Protein AF-A0A9P1J5M1-F1 (afdb_monomer_lite)

Structure (mmCIF, N/CA/C/O backbone):
data_AF-A0A9P1J5M1-F1
#
_entry.id   AF-A0A9P1J5M1-F1
#
loop_
_atom_site.group_PDB
_atom_site.id
_atom_site.type_symbol
_atom_site.label_atom_id
_atom_site.label_alt_id
_atom_site.label_comp_id
_atom_site.label_asym_id
_atom_site.label_entity_id
_atom_site.label_seq_id
_atom_site.pdbx_PDB_ins_code
_atom_site.Cartn_x
_atom_site.Cartn_y
_atom_site.Cartn_z
_atom_site.occupancy
_atom_site.B_iso_or_equiv
_atom_site.auth_seq_id
_atom_site.auth_comp_id
_atom_site.auth_asym_id
_atom_site.auth_atom_id
_atom_site.pdbx_PDB_model_num
ATOM 1 N N . MET A 1 1 ? -2.320 2.740 -5.131 1.00 59.59 1 MET A N 1
ATOM 2 C CA . MET A 1 1 ? -3.096 2.202 -3.980 1.00 59.59 1 MET A CA 1
ATOM 3 C C . MET A 1 1 ? -2.245 1.600 -2.852 1.00 59.59 1 MET A C 1
ATOM 5 O O . MET A 1 1 ? -2.805 1.248 -1.830 1.00 59.59 1 MET A O 1
ATOM 9 N N . HIS A 1 2 ? -0.917 1.483 -2.958 1.00 70.44 2 HIS A N 1
ATOM 10 C CA . HIS A 1 2 ? -0.161 0.542 -2.111 1.00 70.44 2 HIS A CA 1
ATOM 11 C C . HIS A 1 2 ? 0.075 1.012 -0.666 1.00 70.44 2 HIS A C 1
ATOM 13 O O . HIS A 1 2 ? 0.422 0.202 0.176 1.00 70.44 2 HIS A O 1
ATOM 19 N N . THR A 1 3 ? -0.188 2.284 -0.346 1.00 71.62 3 THR A N 1
ATOM 20 C CA . THR A 1 3 ? -0.200 2.809 1.037 1.00 71.62 3 THR A CA 1
ATOM 21 C C . THR A 1 3 ? -1.553 2.630 1.735 1.00 71.62 3 THR A C 1
ATOM 23 O O . THR A 1 3 ? -1.622 2.603 2.967 1.00 71.62 3 THR A O 1
ATOM 26 N N . LEU A 1 4 ? -2.642 2.523 0.961 1.00 75.44 4 LEU A N 1
ATOM 27 C CA . LEU A 1 4 ? -4.007 2.479 1.491 1.00 75.44 4 LEU A CA 1
ATOM 28 C C . LEU A 1 4 ? -4.244 1.270 2.419 1.00 75.44 4 LEU A C 1
ATOM 30 O O . LEU A 1 4 ? -4.790 1.497 3.497 1.00 75.44 4 LEU A O 1
ATOM 34 N N . PRO A 1 5 ? -3.780 0.044 2.105 1.00 77.81 5 PRO A N 1
ATOM 35 C CA . PRO A 1 5 ? -3.944 -1.124 2.975 1.00 77.81 5 PRO A CA 1
ATOM 36 C C . PRO A 1 5 ? -3.347 -0.959 4.369 1.00 77.81 5 PRO A C 1
ATOM 38 O O . PRO A 1 5 ? -3.983 -1.301 5.369 1.00 77.81 5 PRO A O 1
ATOM 41 N N . SER A 1 6 ? -2.152 -0.370 4.479 1.00 73.06 6 SER A N 1
ATOM 42 C CA . SER A 1 6 ? -1.560 -0.097 5.788 1.00 73.06 6 SER A CA 1
ATOM 43 C C . SER A 1 6 ? -2.372 0.939 6.559 1.00 73.06 6 SER A C 1
ATOM 45 O O . SER A 1 6 ? -2.672 0.709 7.732 1.00 73.06 6 SER A O 1
ATOM 47 N N . ILE A 1 7 ? -2.775 2.049 5.929 1.00 73.44 7 ILE A N 1
ATOM 48 C CA . ILE A 1 7 ? -3.599 3.083 6.579 1.00 73.44 7 ILE A CA 1
ATOM 49 C C . ILE A 1 7 ? -4.937 2.491 7.036 1.00 73.44 7 ILE A C 1
ATOM 51 O O . ILE A 1 7 ? -5.305 2.653 8.202 1.00 73.44 7 ILE A O 1
ATOM 55 N N . ALA A 1 8 ? -5.620 1.756 6.156 1.00 78.50 8 ALA A N 1
ATOM 56 C CA . ALA A 1 8 ? -6.883 1.088 6.441 1.00 78.50 8 ALA A CA 1
ATOM 57 C C . ALA A 1 8 ? -6.739 0.145 7.639 1.00 78.50 8 ALA A C 1
ATOM 59 O O . ALA A 1 8 ? -7.482 0.278 8.603 1.00 78.50 8 ALA A O 1
ATOM 60 N N . ALA A 1 9 ? -5.713 -0.706 7.665 1.00 74.19 9 ALA A N 1
ATOM 61 C CA . ALA A 1 9 ? -5.471 -1.607 8.787 1.00 74.19 9 ALA A CA 1
ATOM 62 C C . ALA A 1 9 ? -5.215 -0.883 10.127 1.00 74.19 9 ALA A C 1
ATOM 64 O O . ALA A 1 9 ? -5.540 -1.413 11.186 1.00 74.19 9 ALA A O 1
ATOM 65 N N . HIS A 1 10 ? -4.605 0.308 10.127 1.00 74.19 10 HIS A N 1
ATOM 66 C CA . HIS A 1 10 ? -4.410 1.082 11.363 1.00 74.19 10 HIS A CA 1
ATOM 67 C C . HIS A 1 10 ? -5.699 1.776 11.825 1.00 74.19 10 HIS A C 1
ATOM 69 O O . HIS A 1 10 ? -6.000 1.773 13.021 1.00 74.19 10 HIS A O 1
ATOM 75 N N . LEU A 1 11 ? -6.465 2.346 10.892 1.00 78.88 11 LEU A N 1
ATOM 76 C CA . LEU A 1 11 ? -7.770 2.948 11.176 1.00 78.88 11 LEU A CA 1
ATOM 77 C C . LEU A 1 11 ? -8.780 1.902 11.659 1.00 78.88 11 LEU A C 1
ATOM 79 O O . LEU A 1 11 ? -9.528 2.149 12.602 1.00 78.88 11 LEU A O 1
ATOM 83 N N . ASP A 1 12 ? -8.744 0.711 11.078 1.00 81.81 12 ASP A N 1
ATOM 84 C CA . ASP A 1 12 ? -9.585 -0.420 11.448 1.00 81.81 12 ASP A CA 1
ATOM 85 C C . ASP A 1 12 ? -9.339 -0.871 12.895 1.00 81.81 12 ASP A C 1
ATOM 87 O O . ASP A 1 12 ? -10.268 -0.947 13.699 1.00 81.81 12 ASP A O 1
ATOM 91 N N . LEU A 1 13 ? -8.071 -1.023 13.301 1.00 72.62 13 LEU A N 1
ATOM 92 C CA . LEU A 1 13 ? -7.720 -1.309 14.699 1.00 72.62 13 LEU A CA 1
ATOM 93 C C . LEU A 1 13 ? -8.241 -0.231 15.659 1.00 72.62 13 LEU A C 1
ATOM 95 O O . LEU A 1 13 ? -8.688 -0.548 16.767 1.00 72.62 13 LEU A O 1
ATOM 99 N N . TYR A 1 14 ? -8.208 1.033 15.231 1.00 74.38 14 TYR A N 1
ATOM 100 C CA . TYR A 1 14 ? -8.697 2.160 16.015 1.00 74.38 14 TYR A CA 1
ATOM 101 C C . TYR A 1 14 ? -10.229 2.143 16.172 1.00 74.38 14 TYR A C 1
ATOM 103 O O . TYR A 1 14 ? -10.743 2.317 17.285 1.00 74.38 14 TYR A O 1
ATOM 111 N N . PHE A 1 15 ? -10.974 1.888 15.092 1.00 79.94 15 PHE A N 1
ATOM 112 C CA . PHE A 1 15 ? -12.439 1.908 15.100 1.00 79.94 15 PHE A CA 1
ATOM 113 C C . PHE A 1 15 ? -13.066 0.605 15.623 1.00 79.94 15 PHE A C 1
ATOM 115 O O . PHE A 1 15 ? -14.012 0.658 16.418 1.00 79.94 15 PHE A O 1
ATOM 122 N N . TRP A 1 16 ? -12.546 -0.564 15.242 1.00 75.38 16 TRP A N 1
ATOM 123 C CA . TRP A 1 16 ? -13.170 -1.865 15.504 1.00 75.38 16 TRP A CA 1
ATOM 124 C C . TRP A 1 16 ? -12.826 -2.471 16.873 1.00 75.38 16 TRP A C 1
ATOM 126 O O . TRP A 1 16 ? -13.654 -3.169 17.459 1.00 75.38 16 TRP A O 1
ATOM 136 N N . ASN A 1 17 ? -11.660 -2.143 17.446 1.00 74.56 17 ASN A N 1
ATOM 137 C CA . ASN A 1 17 ? -11.161 -2.703 18.715 1.00 74.56 17 ASN A CA 1
ATOM 138 C C . ASN A 1 17 ? -11.175 -4.245 18.748 1.00 74.56 17 ASN A C 1
ATOM 140 O O . ASN A 1 17 ? -11.827 -4.874 19.597 1.00 74.56 17 ASN A O 1
ATOM 144 N N . HIS A 1 18 ? -10.452 -4.838 17.798 1.00 73.69 18 HIS A N 1
ATOM 145 C CA . HIS A 1 18 ? -10.306 -6.284 17.662 1.00 73.69 18 HIS A CA 1
ATOM 146 C C . HIS A 1 18 ? -9.782 -6.950 18.932 1.00 73.69 18 HIS A C 1
ATOM 148 O O . HIS A 1 18 ? -8.809 -6.484 19.538 1.00 73.69 18 HIS A O 1
ATOM 154 N N . GLN A 1 19 ? -10.361 -8.100 19.274 1.00 67.94 19 GLN A N 1
ATOM 155 C CA . GLN A 1 19 ? -9.883 -8.961 20.349 1.00 67.94 19 GLN A CA 1
ATOM 156 C C . GLN A 1 19 ? -8.416 -9.368 20.152 1.00 67.94 19 GLN A C 1
ATOM 158 O O . GLN A 1 19 ? -7.975 -9.664 19.046 1.00 67.94 19 GLN A O 1
ATOM 163 N N . THR A 1 20 ? -7.646 -9.403 21.239 1.00 64.56 20 THR A N 1
ATOM 164 C CA . THR A 1 20 ? -6.263 -9.890 21.234 1.00 64.56 20 THR A CA 1
ATOM 165 C C . THR A 1 20 ? -6.213 -11.419 21.227 1.00 64.56 20 THR A C 1
ATOM 167 O O . THR A 1 20 ? -6.966 -12.090 21.931 1.00 64.56 20 THR A O 1
ATOM 170 N N . PHE A 1 21 ? -5.283 -11.985 20.456 1.00 63.31 21 PHE A N 1
ATOM 171 C CA . PHE A 1 21 ? -5.024 -13.428 20.410 1.00 63.31 21 PHE A CA 1
ATOM 172 C C . PHE A 1 21 ? -3.619 -13.740 20.925 1.00 63.31 21 PHE A C 1
ATOM 174 O O . PHE A 1 21 ? -2.714 -12.911 20.826 1.00 63.31 21 PHE A O 1
ATOM 181 N N . LYS A 1 22 ? -3.422 -14.958 21.451 1.00 63.09 22 LYS A N 1
ATOM 182 C CA . LYS A 1 22 ? -2.089 -15.446 21.839 1.00 63.09 22 LYS A CA 1
ATOM 183 C C . LYS A 1 22 ? -1.168 -15.465 20.613 1.00 63.09 22 LYS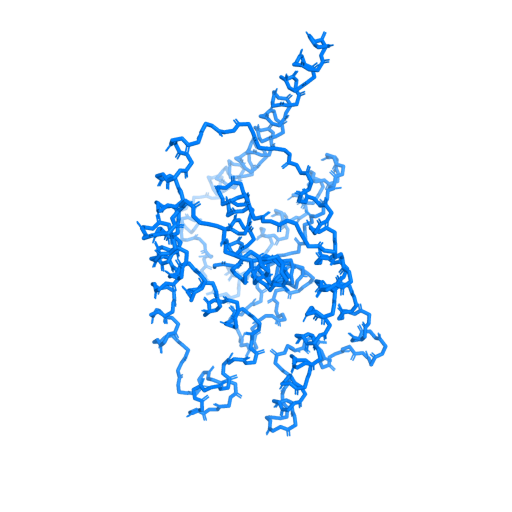 A C 1
ATOM 185 O O . LYS A 1 22 ? -1.535 -16.037 19.585 1.00 63.09 22 LYS A O 1
ATOM 190 N N . ASN A 1 23 ? 0.041 -14.920 20.762 1.00 63.09 23 ASN A N 1
ATOM 191 C CA . ASN A 1 23 ? 1.020 -14.738 19.680 1.00 63.09 23 ASN A CA 1
ATOM 192 C C . ASN A 1 23 ? 1.267 -16.016 18.864 1.00 63.09 23 ASN A C 1
ATOM 194 O O . ASN A 1 23 ? 1.315 -15.959 17.643 1.00 63.09 23 ASN A O 1
ATOM 198 N N . CYS A 1 24 ? 1.315 -17.184 19.512 1.00 62.19 24 CYS A N 1
ATOM 199 C CA . CYS A 1 24 ? 1.538 -18.465 18.837 1.00 62.19 24 CYS A CA 1
ATOM 200 C C . CYS A 1 24 ? 0.481 -18.787 17.757 1.00 62.19 24 CYS A C 1
ATOM 202 O O . CYS A 1 24 ? 0.830 -19.302 16.700 1.00 62.19 24 CYS A O 1
ATOM 204 N N . LYS A 1 25 ? -0.803 -18.452 17.966 1.00 66.06 25 LYS A N 1
ATOM 205 C CA . LYS A 1 25 ? -1.866 -18.726 16.974 1.00 66.06 25 LYS A CA 1
ATOM 206 C C . LYS A 1 25 ? -1.802 -17.790 15.765 1.00 66.06 25 LYS A C 1
ATOM 208 O O . LYS A 1 25 ? -2.125 -18.203 14.655 1.00 66.06 25 LYS A O 1
ATOM 213 N N . VAL A 1 26 ? -1.404 -16.539 15.989 1.00 63.72 26 VAL A N 1
ATOM 214 C CA . VAL A 1 26 ? -1.243 -15.529 14.932 1.00 63.72 26 VAL A CA 1
ATOM 215 C C . VAL A 1 26 ? -0.018 -15.862 14.081 1.00 63.72 26 VAL A C 1
ATOM 217 O O . VAL A 1 26 ? -0.122 -15.925 12.863 1.00 63.72 26 VAL A O 1
ATOM 220 N N . VAL A 1 27 ? 1.109 -16.191 14.722 1.00 66.44 27 VAL A N 1
ATOM 221 C CA . VAL A 1 27 ? 2.346 -16.602 14.037 1.00 66.44 27 VAL A CA 1
ATOM 222 C C . VAL A 1 27 ? 2.141 -17.873 13.209 1.00 66.44 27 VAL A C 1
ATOM 224 O O . VAL A 1 27 ? 2.613 -17.934 12.081 1.00 66.44 27 VAL A O 1
ATOM 227 N N . LYS A 1 28 ? 1.391 -18.864 13.715 1.00 71.25 28 LYS A N 1
ATOM 228 C CA . LYS A 1 28 ? 1.047 -20.069 12.937 1.00 71.25 28 LYS A CA 1
ATOM 229 C C . LYS A 1 28 ? 0.242 -19.747 11.674 1.00 71.25 28 LYS A C 1
ATOM 231 O O . LYS A 1 28 ? 0.549 -20.290 10.620 1.00 71.25 28 LYS A O 1
ATOM 236 N N . GLY A 1 29 ? -0.754 -18.861 11.774 1.00 70.00 29 GLY A N 1
ATOM 237 C CA . GLY A 1 29 ? -1.550 -18.430 10.619 1.00 70.00 29 GLY A CA 1
ATOM 238 C C . GLY A 1 29 ? -0.702 -17.715 9.565 1.00 70.00 29 GLY A C 1
ATOM 239 O O . GLY A 1 29 ? -0.774 -18.042 8.385 1.00 70.00 29 GLY A O 1
ATOM 240 N N . LEU A 1 30 ? 0.174 -16.812 10.010 1.00 66.19 30 LEU A N 1
ATOM 241 C CA . LEU A 1 30 ? 1.125 -16.114 9.144 1.00 66.19 30 LEU A CA 1
ATOM 242 C C . LEU A 1 30 ? 2.129 -17.057 8.478 1.00 66.19 30 LEU A C 1
ATOM 244 O O . LEU A 1 30 ? 2.403 -16.919 7.291 1.00 66.19 30 LEU A O 1
ATOM 248 N N . GLY A 1 31 ? 2.660 -18.027 9.226 1.00 69.75 31 GLY A N 1
ATOM 249 C CA . GLY A 1 31 ? 3.568 -19.037 8.687 1.00 69.75 31 GLY A CA 1
ATOM 250 C C . GLY A 1 31 ? 2.905 -19.886 7.603 1.00 69.75 31 GLY A C 1
ATOM 251 O O . GLY A 1 31 ? 3.496 -20.092 6.548 1.00 69.75 31 GLY A O 1
ATOM 252 N N . LEU A 1 32 ? 1.656 -20.316 7.821 1.00 77.88 32 LEU A N 1
ATOM 253 C CA . LEU A 1 32 ? 0.892 -21.061 6.818 1.00 77.88 32 LEU A CA 1
ATOM 254 C C . LEU A 1 32 ? 0.667 -20.232 5.547 1.00 77.88 32 LEU A C 1
ATOM 256 O O . LEU A 1 32 ? 0.914 -20.725 4.449 1.00 77.88 32 LEU A O 1
ATOM 260 N N . PHE A 1 33 ? 0.247 -18.973 5.697 1.00 74.38 33 PHE A N 1
ATOM 261 C CA . PHE A 1 33 ? 0.083 -18.056 4.570 1.00 74.38 33 PHE A CA 1
ATOM 262 C C . PHE A 1 33 ? 1.387 -17.899 3.775 1.00 74.38 33 PHE A C 1
ATOM 264 O O . PHE A 1 33 ? 1.380 -18.037 2.554 1.00 74.38 33 PHE A O 1
ATOM 271 N N . ALA A 1 34 ? 2.513 -17.680 4.460 1.00 70.06 34 ALA A N 1
ATOM 272 C CA . ALA A 1 34 ? 3.816 -17.515 3.821 1.00 70.06 34 ALA A CA 1
ATOM 273 C C . ALA A 1 34 ? 4.246 -18.761 3.029 1.00 70.06 34 ALA A C 1
ATOM 275 O O . ALA A 1 34 ? 4.746 -18.626 1.914 1.00 70.06 34 ALA A O 1
ATOM 276 N N . ILE A 1 35 ? 4.016 -19.966 3.565 1.00 78.62 35 ILE A N 1
ATOM 277 C CA . ILE A 1 35 ? 4.329 -21.232 2.880 1.00 78.62 35 ILE A CA 1
ATOM 278 C C . ILE A 1 35 ? 3.496 -21.378 1.603 1.00 78.62 35 ILE A C 1
ATOM 280 O O . ILE A 1 35 ? 4.053 -21.643 0.537 1.00 78.62 35 ILE A O 1
ATOM 284 N N . ILE A 1 36 ? 2.178 -21.166 1.698 1.00 78.12 36 ILE A N 1
ATOM 285 C CA . ILE A 1 36 ? 1.268 -21.237 0.544 1.00 78.12 36 ILE A CA 1
ATOM 286 C C . ILE A 1 36 ? 1.690 -20.222 -0.520 1.00 78.12 36 ILE A C 1
ATOM 288 O O . ILE A 1 36 ? 1.777 -20.551 -1.701 1.00 78.12 36 ILE A O 1
ATOM 292 N N . TYR A 1 37 ? 2.007 -18.998 -0.103 1.00 75.12 37 TYR A N 1
ATOM 293 C CA . TYR A 1 37 ? 2.421 -17.947 -1.019 1.00 75.12 37 TYR A CA 1
ATOM 294 C C . TYR A 1 37 ? 3.748 -18.266 -1.719 1.00 75.12 37 TYR A C 1
ATOM 296 O O . TYR A 1 37 ? 3.861 -18.116 -2.934 1.00 75.12 37 TYR A O 1
ATOM 304 N N . CYS A 1 38 ? 4.736 -18.783 -0.981 1.00 75.81 38 CYS A N 1
ATOM 305 C CA . CYS A 1 38 ? 6.000 -19.224 -1.567 1.00 75.81 38 CYS A CA 1
ATOM 306 C C . CYS A 1 38 ? 5.776 -20.309 -2.623 1.00 75.81 38 CYS A C 1
ATOM 308 O O . CYS A 1 38 ? 6.385 -20.243 -3.690 1.00 75.81 38 CYS A O 1
ATOM 310 N N . PHE A 1 39 ? 4.889 -21.271 -2.356 1.00 82.12 39 PHE A N 1
ATOM 311 C CA . PHE A 1 39 ? 4.533 -22.304 -3.326 1.00 82.12 39 PHE A CA 1
ATOM 312 C C . PHE A 1 39 ? 3.953 -21.701 -4.614 1.00 82.12 39 PHE A C 1
ATOM 314 O O . PHE A 1 39 ? 4.418 -22.037 -5.700 1.00 82.12 39 PHE A O 1
ATOM 321 N N . ILE A 1 40 ? 3.009 -20.759 -4.502 1.00 75.44 40 ILE A N 1
ATOM 322 C CA . ILE A 1 40 ? 2.393 -20.083 -5.657 1.00 75.44 40 ILE A CA 1
ATOM 323 C C . ILE A 1 40 ? 3.448 -19.354 -6.502 1.00 75.44 40 ILE A C 1
ATOM 325 O O . ILE A 1 40 ? 3.474 -19.515 -7.721 1.00 75.44 40 ILE A O 1
ATOM 329 N N . VAL A 1 41 ? 4.350 -18.595 -5.871 1.00 73.62 41 VAL A N 1
ATOM 330 C CA . VAL A 1 41 ? 5.408 -17.853 -6.582 1.00 73.62 41 VAL A CA 1
ATOM 331 C C . VAL A 1 41 ? 6.338 -18.799 -7.352 1.00 73.62 41 VAL A C 1
ATOM 333 O O . VAL A 1 41 ? 6.681 -18.521 -8.501 1.00 73.62 41 VAL A O 1
ATOM 336 N N . HIS A 1 42 ? 6.722 -19.931 -6.754 1.00 79.94 42 HIS A N 1
ATOM 337 C CA . HIS A 1 42 ? 7.580 -20.918 -7.418 1.00 79.94 42 HIS A CA 1
ATOM 338 C C . HIS A 1 42 ? 6.846 -21.674 -8.528 1.00 79.94 42 HIS A C 1
ATOM 340 O O . HIS A 1 42 ? 7.446 -21.952 -9.564 1.00 79.94 42 HIS A O 1
ATOM 346 N N . TYR A 1 43 ? 5.558 -21.973 -8.348 1.00 80.94 43 TYR A N 1
ATOM 347 C CA . TYR A 1 43 ? 4.732 -22.580 -9.389 1.00 80.94 43 TYR A CA 1
ATOM 348 C C . TYR A 1 43 ? 4.636 -21.679 -10.626 1.00 80.94 43 TYR A C 1
ATOM 350 O O . TYR A 1 43 ? 4.842 -22.145 -11.744 1.00 80.94 43 TYR A O 1
ATOM 358 N N . VAL A 1 44 ? 4.402 -20.375 -10.442 1.00 71.81 44 VAL A N 1
ATOM 359 C CA . VAL A 1 44 ? 4.364 -19.431 -11.570 1.00 71.81 44 VAL A CA 1
ATOM 360 C C . VAL A 1 44 ? 5.718 -19.342 -12.267 1.00 71.81 44 VAL A C 1
ATOM 362 O O . VAL A 1 44 ? 5.750 -19.345 -13.495 1.00 71.81 44 VAL A O 1
ATOM 365 N N . TYR A 1 45 ? 6.829 -19.342 -11.524 1.00 78.44 45 TYR A N 1
ATOM 366 C CA . TYR A 1 45 ? 8.163 -19.407 -12.128 1.00 78.44 45 TYR A CA 1
ATOM 367 C C . TYR A 1 45 ? 8.367 -20.687 -12.950 1.00 78.44 45 TYR A C 1
ATOM 369 O O . TYR A 1 45 ? 8.838 -20.616 -14.081 1.00 78.44 45 TYR A O 1
ATOM 377 N N . TYR A 1 46 ? 7.963 -21.842 -12.415 1.00 81.31 46 TYR A N 1
ATOM 378 C CA . TYR A 1 46 ? 8.068 -23.127 -13.106 1.00 81.31 46 TYR A CA 1
ATOM 379 C C . TYR A 1 46 ? 7.291 -23.150 -14.432 1.00 81.31 46 TYR A C 1
ATOM 381 O O . TYR A 1 46 ? 7.791 -23.678 -15.420 1.00 81.31 46 TYR A O 1
ATOM 389 N N . VAL A 1 47 ? 6.095 -22.553 -14.467 1.00 71.38 47 VAL A N 1
ATOM 390 C CA . VAL A 1 47 ? 5.229 -22.551 -15.660 1.00 71.38 47 VAL A CA 1
ATOM 391 C C . VAL A 1 47 ? 5.609 -21.462 -16.668 1.00 71.38 47 VAL A C 1
ATOM 393 O O . VAL A 1 47 ? 5.585 -21.708 -17.869 1.00 71.38 47 VAL A O 1
ATOM 396 N N . SER A 1 48 ? 5.937 -20.254 -16.205 1.00 71.38 48 SER A N 1
ATOM 397 C CA . SER A 1 48 ? 6.165 -19.088 -17.079 1.00 71.38 48 SER A CA 1
ATOM 398 C C . SER A 1 48 ? 7.634 -18.850 -17.439 1.00 71.38 48 SER A C 1
ATOM 400 O O . SER A 1 48 ? 7.932 -18.013 -18.289 1.00 71.38 48 SER A O 1
ATOM 402 N N . GLY A 1 49 ? 8.572 -19.505 -16.746 1.00 75.62 49 GLY A N 1
ATOM 403 C CA . GLY A 1 49 ? 10.006 -19.206 -16.828 1.00 75.62 49 GLY A CA 1
ATOM 404 C C . GLY A 1 49 ? 10.395 -17.836 -16.253 1.00 75.62 49 GLY A C 1
ATOM 405 O O . GLY A 1 49 ? 11.573 -17.478 -16.261 1.00 75.62 49 GLY A O 1
ATOM 406 N N . SER A 1 50 ? 9.430 -17.071 -15.733 1.00 70.38 50 SER A N 1
ATOM 407 C CA . SER A 1 50 ? 9.608 -15.708 -15.235 1.00 70.38 50 SER A CA 1
ATOM 408 C C . SER A 1 50 ? 9.217 -15.608 -13.766 1.00 70.38 50 SER A C 1
ATOM 410 O O . SER A 1 50 ? 8.217 -16.165 -13.316 1.00 70.38 50 SER A O 1
ATOM 412 N N . TRP A 1 51 ? 10.021 -14.893 -12.979 1.00 73.50 51 TRP A N 1
ATOM 413 C CA . TRP A 1 51 ? 9.668 -14.623 -11.590 1.00 73.50 51 TRP A CA 1
ATOM 414 C C . TRP A 1 51 ? 8.553 -13.585 -11.529 1.00 73.50 51 TRP A C 1
ATOM 416 O O . TRP A 1 51 ? 8.631 -12.549 -12.183 1.00 73.50 51 TRP A O 1
ATOM 426 N N . ALA A 1 52 ? 7.575 -13.825 -10.656 1.00 65.31 52 ALA A N 1
ATOM 427 C CA . ALA A 1 52 ? 6.544 -12.844 -10.312 1.00 65.31 52 ALA A CA 1
ATOM 428 C C . ALA A 1 52 ? 7.126 -11.505 -9.834 1.00 65.31 52 ALA A C 1
ATOM 430 O O . ALA A 1 52 ? 6.531 -10.449 -10.030 1.00 65.31 52 ALA A O 1
ATOM 431 N N . TYR A 1 53 ? 8.297 -11.585 -9.199 1.00 69.94 53 TYR A N 1
ATOM 432 C CA . TYR A 1 53 ? 9.106 -10.462 -8.755 1.00 69.94 53 TYR A CA 1
ATOM 433 C C . TYR A 1 53 ? 10.492 -10.600 -9.387 1.00 69.94 53 TYR A C 1
ATOM 435 O O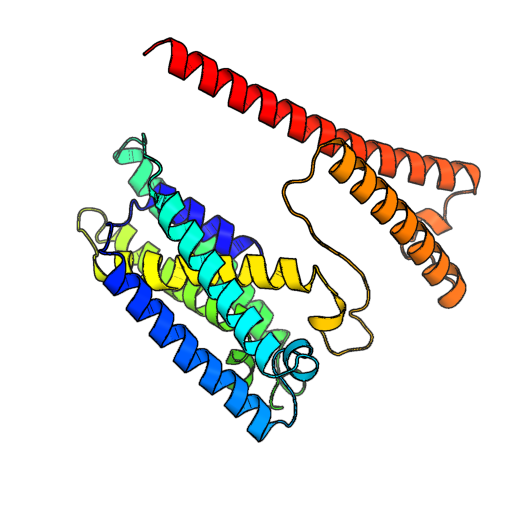 . TYR A 1 53 ? 11.233 -11.498 -8.976 1.00 69.94 53 TYR A O 1
ATOM 443 N N . PRO A 1 54 ? 10.867 -9.746 -10.353 1.00 66.75 54 PRO A N 1
ATOM 444 C CA . PRO A 1 54 ? 12.159 -9.816 -11.037 1.00 66.75 54 PRO A CA 1
ATOM 445 C C . PRO A 1 54 ? 13.360 -9.913 -10.086 1.00 66.75 54 PRO A C 1
ATOM 447 O O . PRO A 1 54 ? 14.241 -10.741 -10.307 1.00 66.75 54 PRO A O 1
ATOM 450 N N . ILE A 1 55 ? 13.323 -9.187 -8.960 1.00 66.00 55 ILE A N 1
ATOM 451 C CA . ILE A 1 55 ? 14.368 -9.218 -7.923 1.00 66.00 55 ILE A CA 1
ATOM 452 C C . ILE A 1 55 ? 14.622 -10.623 -7.362 1.00 66.00 55 ILE A C 1
ATOM 454 O O . ILE A 1 55 ? 15.754 -10.968 -7.038 1.00 66.00 55 ILE A O 1
ATOM 458 N N . LEU A 1 56 ? 13.604 -11.489 -7.283 1.00 70.31 56 LEU A N 1
ATOM 459 C CA . LEU A 1 56 ? 13.815 -12.863 -6.828 1.00 70.31 56 LEU A CA 1
ATOM 460 C C . LEU A 1 56 ? 14.715 -13.627 -7.797 1.00 70.31 56 LEU A C 1
ATOM 462 O O . LEU A 1 56 ? 15.498 -14.447 -7.340 1.00 70.31 56 LEU A O 1
ATOM 466 N N . GLY A 1 57 ? 14.667 -13.337 -9.097 1.00 70.44 57 GLY A N 1
ATOM 467 C CA . GLY A 1 57 ? 15.563 -13.938 -10.083 1.00 70.44 57 GLY A CA 1
ATOM 468 C C . GLY A 1 57 ? 17.026 -13.544 -9.897 1.00 70.44 57 GLY A C 1
ATOM 469 O O . GLY A 1 57 ? 17.902 -14.371 -10.136 1.00 70.44 57 GLY A O 1
ATOM 470 N N . GLU A 1 58 ? 17.280 -12.332 -9.408 1.00 74.81 58 GLU A N 1
ATOM 471 C CA . GLU A 1 58 ? 18.625 -11.771 -9.225 1.00 74.81 58 GLU A CA 1
ATOM 472 C C . GLU A 1 58 ? 19.262 -12.162 -7.885 1.00 74.81 58 GLU A C 1
ATOM 474 O O . GLU A 1 58 ? 20.484 -12.244 -7.759 1.00 74.81 58 GLU A O 1
ATOM 479 N N . LEU A 1 59 ? 18.444 -12.450 -6.870 1.00 72.44 59 LEU A N 1
ATOM 480 C CA . LEU A 1 59 ? 18.929 -12.852 -5.554 1.00 72.44 59 LEU A CA 1
ATOM 481 C C . LEU A 1 59 ? 19.391 -14.314 -5.546 1.00 72.44 59 LEU A C 1
ATOM 483 O O . LEU A 1 59 ? 18.679 -15.210 -6.009 1.00 72.44 59 LEU A O 1
ATOM 487 N N . SER A 1 60 ? 20.539 -14.582 -4.916 1.00 79.44 60 SER A N 1
ATOM 488 C CA . SER A 1 60 ? 20.953 -15.954 -4.601 1.00 79.44 60 SER A CA 1
ATOM 489 C C . SER A 1 60 ? 20.005 -16.586 -3.561 1.00 79.44 60 SER A C 1
ATOM 491 O O . SER A 1 60 ? 19.346 -15.860 -2.805 1.00 79.44 60 SER A O 1
ATOM 493 N N . PRO A 1 61 ? 19.908 -17.928 -3.473 1.00 80.12 61 PRO A N 1
ATOM 494 C CA . PRO A 1 61 ? 18.970 -18.586 -2.558 1.00 80.12 61 PRO A CA 1
ATOM 495 C C . PRO A 1 61 ? 19.060 -18.115 -1.088 1.00 80.12 61 PRO A C 1
ATOM 497 O O . PRO A 1 61 ? 18.007 -17.866 -0.496 1.00 80.12 61 PRO A O 1
ATOM 500 N N . PRO A 1 62 ? 20.256 -17.885 -0.500 1.00 78.19 62 PRO A N 1
ATOM 501 C CA . PRO A 1 62 ? 20.371 -17.304 0.842 1.00 78.19 62 PRO A CA 1
ATOM 502 C C . PRO A 1 62 ? 19.739 -15.911 0.974 1.00 78.19 62 PRO A C 1
ATOM 504 O O . PRO A 1 62 ? 19.058 -15.634 1.962 1.00 78.19 62 PRO A O 1
ATOM 507 N N . PHE A 1 63 ? 19.902 -15.041 -0.028 1.00 71.75 63 PHE A N 1
ATOM 508 C CA . PHE A 1 63 ? 19.314 -13.700 0.004 1.00 71.75 63 PHE A CA 1
ATOM 509 C C . PHE A 1 63 ? 17.798 -13.713 -0.199 1.00 71.75 63 PHE A C 1
ATOM 511 O O . PHE A 1 63 ? 17.105 -12.903 0.412 1.00 71.75 63 PHE A O 1
ATOM 518 N N . ARG A 1 64 ? 17.250 -14.666 -0.966 1.00 73.12 64 ARG A N 1
ATOM 519 C CA . ARG A 1 64 ? 15.789 -14.861 -1.061 1.00 73.12 64 ARG A CA 1
ATOM 520 C C . ARG A 1 64 ? 15.191 -15.239 0.293 1.00 73.12 64 ARG A C 1
ATOM 522 O O . ARG A 1 64 ? 14.172 -14.682 0.696 1.00 73.12 64 ARG A O 1
ATOM 529 N N . ILE A 1 65 ? 15.849 -16.142 1.021 1.00 72.44 65 ILE A N 1
ATOM 530 C CA . ILE A 1 65 ? 15.428 -16.544 2.370 1.00 72.44 65 ILE A CA 1
ATOM 531 C C . ILE A 1 65 ? 15.504 -15.352 3.329 1.00 72.44 65 ILE A C 1
ATOM 533 O O . ILE A 1 65 ? 14.567 -15.128 4.099 1.00 72.44 65 ILE A O 1
ATOM 537 N N . ALA A 1 66 ? 16.575 -14.557 3.263 1.00 72.00 66 ALA A N 1
ATOM 538 C CA . ALA A 1 66 ? 16.725 -13.352 4.077 1.00 72.00 66 ALA A CA 1
ATOM 539 C C . ALA A 1 66 ? 15.637 -12.309 3.772 1.00 72.00 66 ALA A C 1
ATOM 541 O O . ALA A 1 66 ? 15.041 -11.758 4.696 1.00 72.00 66 ALA A O 1
ATOM 542 N N . PHE A 1 67 ? 15.321 -12.097 2.493 1.00 67.19 67 PHE A N 1
ATOM 543 C CA . PHE A 1 67 ? 14.270 -11.189 2.039 1.00 67.19 67 PHE A CA 1
ATOM 544 C C . PHE A 1 67 ? 12.891 -11.603 2.569 1.00 67.19 67 PHE A C 1
ATOM 546 O O . PHE A 1 67 ? 12.202 -10.811 3.214 1.00 67.19 67 PHE A O 1
ATOM 553 N N . ILE A 1 68 ? 12.521 -12.877 2.401 1.00 67.56 68 ILE A N 1
ATOM 554 C CA . ILE A 1 68 ? 11.264 -13.425 2.931 1.00 67.56 68 ILE A CA 1
ATOM 555 C C . ILE A 1 68 ? 11.238 -13.303 4.463 1.00 67.56 68 ILE A C 1
ATOM 557 O O . ILE A 1 68 ? 10.251 -12.843 5.036 1.00 67.56 68 ILE A O 1
ATOM 561 N N . SER A 1 69 ? 12.344 -13.608 5.141 1.00 68.44 69 SER A N 1
ATOM 562 C CA . SER A 1 69 ? 12.446 -13.494 6.602 1.00 68.44 69 SER A CA 1
ATOM 563 C C . SER A 1 69 ? 12.285 -12.049 7.093 1.00 68.44 69 SER A C 1
ATOM 565 O O . SER A 1 69 ? 11.583 -11.809 8.077 1.00 68.44 69 SER A O 1
ATOM 567 N N . ALA A 1 70 ? 12.856 -11.069 6.389 1.00 66.81 70 ALA A N 1
ATOM 568 C CA . ALA A 1 70 ? 12.714 -9.650 6.708 1.00 66.81 70 ALA A CA 1
ATOM 569 C C . ALA A 1 70 ? 11.254 -9.181 6.593 1.00 66.81 70 ALA A C 1
ATOM 571 O O . ALA A 1 70 ? 10.752 -8.496 7.489 1.00 66.81 70 ALA A O 1
ATOM 572 N N . THR A 1 71 ? 10.528 -9.620 5.558 1.00 62.31 71 THR A N 1
ATOM 573 C CA . THR A 1 71 ? 9.095 -9.301 5.426 1.00 62.31 71 THR A CA 1
ATOM 574 C C . THR A 1 71 ? 8.269 -9.870 6.587 1.00 62.31 71 THR A C 1
ATOM 576 O O . THR A 1 71 ? 7.412 -9.169 7.130 1.00 62.31 71 THR A O 1
ATOM 579 N N . MET A 1 72 ? 8.600 -11.069 7.079 1.00 62.59 72 MET A N 1
ATOM 580 C CA . MET A 1 72 ? 7.952 -11.676 8.252 1.00 62.59 72 MET A CA 1
ATOM 581 C C . MET A 1 72 ? 8.230 -10.917 9.561 1.00 62.59 72 MET A C 1
ATOM 583 O O . MET A 1 72 ? 7.367 -10.850 10.440 1.00 62.59 72 MET A O 1
ATOM 587 N N . ILE A 1 73 ? 9.399 -10.281 9.689 1.00 65.50 73 ILE A N 1
ATOM 588 C CA . ILE A 1 73 ? 9.755 -9.457 10.856 1.00 65.50 73 ILE A CA 1
ATOM 589 C C . ILE A 1 73 ? 8.920 -8.168 10.902 1.00 65.50 73 ILE A C 1
ATOM 591 O O . ILE A 1 73 ? 8.453 -7.775 11.974 1.00 65.50 73 ILE A O 1
ATOM 595 N N . THR A 1 74 ? 8.656 -7.529 9.759 1.00 56.62 74 THR A N 1
ATOM 596 C CA . THR A 1 74 ? 7.829 -6.303 9.713 1.00 56.62 74 THR A CA 1
ATOM 597 C C . THR A 1 74 ? 6.389 -6.551 10.174 1.00 56.62 74 THR A C 1
ATOM 599 O O . THR A 1 74 ? 5.820 -5.748 10.922 1.00 56.62 74 THR A O 1
ATOM 602 N N . ILE A 1 75 ? 5.837 -7.718 9.829 1.00 58.38 75 ILE A N 1
ATOM 603 C CA . ILE A 1 75 ? 4.535 -8.195 10.306 1.00 58.38 75 ILE A CA 1
ATOM 604 C C . ILE A 1 75 ? 4.531 -8.331 11.836 1.00 58.38 75 ILE A C 1
ATOM 606 O O . ILE A 1 75 ? 3.586 -7.910 12.512 1.00 58.38 75 ILE A O 1
ATOM 610 N N . TYR A 1 76 ? 5.607 -8.888 12.396 1.00 57.66 76 TYR A N 1
ATOM 611 C CA . TYR A 1 76 ? 5.748 -9.108 13.833 1.00 57.66 76 TYR A CA 1
ATOM 612 C C . TYR A 1 76 ? 5.831 -7.791 14.628 1.00 57.66 76 TYR A C 1
ATOM 614 O O . TYR A 1 76 ? 5.217 -7.665 15.690 1.00 57.66 76 TYR A O 1
ATOM 622 N N . ILE A 1 77 ? 6.515 -6.773 14.092 1.00 57.12 77 ILE A N 1
ATOM 623 C CA . ILE A 1 77 ? 6.661 -5.452 14.732 1.00 57.12 77 ILE A CA 1
ATOM 624 C C . ILE A 1 77 ? 5.307 -4.733 14.855 1.00 57.12 77 ILE A C 1
ATOM 626 O O . ILE A 1 77 ? 5.000 -4.169 15.911 1.00 57.12 77 ILE A O 1
ATOM 630 N N . LYS A 1 78 ? 4.441 -4.806 13.834 1.00 54.38 78 LYS A N 1
ATOM 631 C CA . LYS A 1 78 ? 3.100 -4.195 13.895 1.00 54.38 78 LYS A CA 1
ATOM 632 C C . LYS A 1 78 ? 2.188 -4.865 14.924 1.00 54.38 78 LYS A C 1
ATOM 634 O O . LYS A 1 78 ? 1.412 -4.179 15.596 1.00 54.38 78 LYS A O 1
ATOM 639 N N . HIS A 1 79 ? 2.304 -6.182 15.102 1.00 54.16 79 HIS A N 1
ATOM 640 C CA . HIS A 1 79 ? 1.543 -6.914 16.121 1.00 54.16 79 HIS A CA 1
ATOM 641 C C . HIS A 1 79 ? 1.844 -6.400 17.543 1.00 54.16 79 HIS A C 1
ATOM 643 O O . HIS A 1 79 ? 0.941 -6.322 18.378 1.00 54.16 79 HIS A O 1
ATOM 649 N N . ILE A 1 80 ? 3.079 -5.946 17.798 1.00 50.31 80 ILE A N 1
ATOM 650 C CA . ILE A 1 80 ? 3.487 -5.315 19.067 1.00 50.31 80 ILE A CA 1
ATOM 651 C C . ILE A 1 80 ? 2.911 -3.892 19.202 1.00 50.31 80 ILE A C 1
ATOM 653 O O . ILE A 1 80 ? 2.472 -3.505 20.289 1.00 50.31 80 ILE A O 1
ATOM 657 N N . SER A 1 81 ? 2.839 -3.120 18.110 1.00 46.75 81 SER A N 1
ATOM 658 C CA . SER A 1 81 ? 2.288 -1.750 18.108 1.00 46.75 81 SER A CA 1
ATOM 659 C C . SER A 1 81 ? 0.782 -1.678 18.421 1.00 46.75 81 SER A C 1
ATOM 661 O O . SER A 1 81 ? 0.287 -0.634 18.844 1.00 46.75 81 SER A O 1
ATOM 663 N N . CYS A 1 82 ? 0.054 -2.793 18.306 1.00 49.66 82 CYS A N 1
ATOM 664 C CA . CYS A 1 82 ? -1.385 -2.897 18.580 1.00 49.66 82 CYS A CA 1
ATOM 665 C C . CYS A 1 82 ? -1.768 -2.778 20.077 1.00 49.66 82 CYS A C 1
ATOM 667 O O . CYS A 1 82 ? -2.947 -2.837 20.426 1.00 49.66 82 CYS A O 1
ATOM 669 N N . ARG A 1 83 ? -0.805 -2.600 20.993 1.00 52.34 83 ARG A N 1
ATOM 670 C CA . ARG A 1 83 ? -1.073 -2.399 22.432 1.00 52.34 83 ARG A CA 1
ATOM 671 C C . ARG A 1 83 ? -1.505 -0.957 22.782 1.00 52.34 83 ARG A C 1
ATOM 673 O O . ARG A 1 83 ? -1.687 -0.641 23.954 1.00 52.34 83 ARG A O 1
ATOM 680 N N . LEU A 1 84 ? -1.683 -0.075 21.794 1.00 49.41 84 LEU A N 1
ATOM 681 C CA . LEU A 1 84 ? -2.071 1.320 22.019 1.00 49.41 84 LEU A CA 1
ATOM 682 C C . LEU A 1 84 ? -3.586 1.478 22.257 1.00 49.41 84 LEU A C 1
ATOM 684 O O . LEU A 1 84 ? -4.428 1.102 21.449 1.00 49.41 84 LEU A O 1
ATOM 688 N N . ASN A 1 85 ? -3.874 2.028 23.435 1.00 46.50 85 ASN A N 1
ATOM 689 C CA . ASN A 1 85 ? -5.155 2.170 24.123 1.00 46.50 85 ASN A CA 1
ATOM 690 C C . ASN A 1 85 ? -6.185 3.046 23.369 1.00 46.50 85 ASN A C 1
ATOM 692 O O . ASN A 1 85 ? -5.810 4.047 22.759 1.00 46.50 85 ASN A O 1
ATOM 696 N N . SER A 1 86 ? -7.487 2.729 23.460 1.00 55.72 86 SER A N 1
ATOM 697 C CA . SER A 1 86 ? -8.557 3.486 22.778 1.00 55.72 86 SER A CA 1
ATOM 698 C C . SER A 1 86 ? -9.459 4.251 23.760 1.00 55.72 86 SER A C 1
ATOM 700 O O . SER A 1 86 ? -10.267 3.658 24.472 1.00 55.72 86 SER A O 1
ATOM 702 N N . SER A 1 87 ? -9.356 5.584 23.745 1.00 52.09 87 SER A N 1
ATOM 703 C CA . SER A 1 87 ? -10.190 6.534 24.504 1.00 52.09 87 SER A CA 1
ATOM 704 C C . SER A 1 87 ? -11.310 7.113 23.619 1.00 52.09 87 SER A C 1
ATOM 706 O O . SER A 1 87 ? -11.361 8.306 23.339 1.00 52.09 87 SER A O 1
ATOM 708 N N . MET A 1 88 ? -12.173 6.248 23.077 1.00 58.34 88 MET A N 1
ATOM 709 C CA . MET A 1 88 ? -13.257 6.640 22.157 1.00 58.34 88 MET A CA 1
ATOM 710 C C . MET A 1 88 ? -14.620 6.203 22.695 1.00 58.34 88 MET A C 1
ATOM 712 O O . MET A 1 88 ? -14.815 5.018 22.992 1.00 58.34 88 MET A O 1
ATOM 716 N N . ASN A 1 89 ? -15.567 7.147 22.758 1.00 58.59 89 ASN A N 1
ATOM 717 C CA . ASN A 1 89 ? -16.943 6.936 23.216 1.00 58.59 89 ASN A CA 1
ATOM 718 C C . ASN A 1 89 ? -17.669 5.876 22.358 1.00 58.59 89 ASN A C 1
ATOM 720 O O . ASN A 1 89 ? -17.641 5.910 21.124 1.00 58.59 89 ASN A O 1
ATOM 724 N N . LYS A 1 90 ? -18.346 4.931 23.026 1.00 65.19 90 LYS A N 1
ATOM 725 C CA . LYS A 1 90 ? -18.974 3.738 22.434 1.00 65.19 90 LYS A CA 1
ATOM 726 C C . LYS A 1 90 ? -20.009 4.058 21.343 1.00 65.19 90 LYS A C 1
ATOM 728 O O . LYS A 1 90 ? -20.079 3.325 20.362 1.00 65.19 90 LYS A O 1
ATOM 733 N N . LYS A 1 91 ? -20.765 5.159 21.471 1.00 64.31 91 LYS A N 1
ATOM 734 C CA . LYS A 1 91 ? -21.807 5.555 20.499 1.00 64.31 91 LYS A CA 1
ATOM 735 C C . LYS A 1 91 ? -21.220 6.058 19.176 1.00 64.31 91 LYS A C 1
ATOM 737 O O . LYS A 1 91 ? -21.679 5.659 18.110 1.00 64.31 91 LYS A O 1
ATOM 742 N N . TYR A 1 92 ? -20.190 6.903 19.240 1.00 64.88 92 TYR A N 1
ATOM 743 C CA . TYR A 1 92 ? -19.510 7.433 18.051 1.00 64.88 92 TYR A CA 1
ATOM 744 C C . TYR A 1 92 ? -18.726 6.348 17.313 1.00 64.88 92 TYR A C 1
ATOM 746 O O . TYR A 1 92 ? -18.683 6.335 16.087 1.00 64.88 92 TYR A O 1
ATOM 754 N N . ARG A 1 93 ? -18.181 5.380 18.054 1.00 74.00 93 ARG A N 1
ATOM 755 C CA . ARG A 1 93 ? -17.428 4.258 17.494 1.00 74.00 93 ARG A CA 1
ATOM 756 C C . ARG A 1 93 ? -18.244 3.428 16.496 1.00 74.00 93 ARG A C 1
ATOM 758 O O . ARG A 1 93 ? -17.731 3.122 15.432 1.00 74.00 93 ARG A O 1
ATOM 765 N N . SER A 1 94 ? -19.501 3.107 16.807 1.00 78.75 94 SER A N 1
ATOM 766 C CA . SER A 1 94 ? -20.361 2.269 15.950 1.00 78.75 94 SER A CA 1
ATOM 767 C C . SER A 1 94 ? -20.616 2.898 14.572 1.00 78.75 94 SER A C 1
ATOM 769 O O . SER A 1 94 ? -20.357 2.279 13.542 1.00 78.75 94 SER A O 1
ATOM 771 N N . LYS A 1 95 ? -21.002 4.183 14.538 1.00 84.88 95 LYS A N 1
ATOM 772 C CA . LYS A 1 95 ? -21.200 4.922 13.278 1.00 84.88 95 LYS A CA 1
ATOM 773 C C . LYS A 1 95 ? -19.909 5.041 12.464 1.00 84.88 95 LYS A C 1
ATOM 775 O O . LYS A 1 95 ? -19.937 4.870 11.249 1.00 84.88 95 LYS A O 1
ATOM 780 N N . MET A 1 96 ? -18.784 5.299 13.135 1.00 85.00 96 MET A N 1
ATOM 781 C CA . MET A 1 96 ? -17.482 5.408 12.474 1.00 85.00 96 MET A CA 1
ATOM 782 C C . MET A 1 96 ? -17.021 4.085 11.859 1.00 85.00 96 MET A C 1
ATOM 784 O O . MET A 1 96 ? -16.432 4.125 10.786 1.00 85.00 96 MET A O 1
ATOM 788 N N . LYS A 1 97 ? -17.328 2.926 12.469 1.00 87.88 97 LYS A N 1
ATOM 789 C CA . LYS A 1 97 ? -17.050 1.611 11.862 1.00 87.88 97 LYS A CA 1
ATOM 790 C C 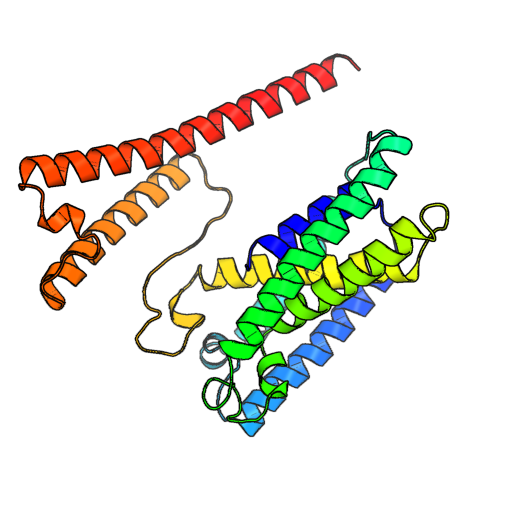. LYS A 1 97 ? -17.756 1.474 10.516 1.00 87.88 97 LYS A C 1
ATOM 792 O O . LYS A 1 97 ? -17.101 1.209 9.516 1.00 87.88 97 LYS A O 1
ATOM 797 N N . VAL A 1 98 ? -19.073 1.693 10.483 1.00 91.56 98 VAL A N 1
ATOM 798 C CA . VAL A 1 98 ? -19.863 1.552 9.249 1.00 91.56 98 VAL A CA 1
ATOM 799 C C . VAL A 1 98 ? -19.337 2.492 8.167 1.00 91.56 98 VAL A C 1
ATOM 801 O O . VAL A 1 98 ? -19.060 2.042 7.061 1.00 91.56 98 VAL A O 1
ATOM 804 N N . LEU A 1 99 ? -19.142 3.774 8.496 1.00 92.62 99 LEU A N 1
ATOM 805 C CA . LEU A 1 99 ? -18.658 4.767 7.535 1.00 92.62 99 LEU A CA 1
ATOM 806 C C . LEU A 1 99 ? -17.273 4.406 6.985 1.00 92.62 99 LEU A C 1
ATOM 808 O O . LEU A 1 99 ? -17.048 4.485 5.781 1.00 92.62 99 LEU A O 1
ATOM 812 N N . PHE A 1 100 ? -16.361 3.982 7.861 1.00 92.31 100 PHE A N 1
ATOM 813 C CA . PHE A 1 100 ? -15.015 3.578 7.476 1.00 92.31 100 PHE A CA 1
ATOM 814 C C . PHE A 1 100 ? -15.024 2.352 6.556 1.00 92.31 100 PHE A C 1
ATOM 816 O O . PHE A 1 100 ? -14.433 2.408 5.480 1.00 92.31 100 PHE A O 1
ATOM 823 N N . HIS A 1 101 ? -15.710 1.267 6.937 1.00 94.06 101 HIS A N 1
ATOM 824 C CA . HIS A 1 101 ? -15.751 0.059 6.108 1.00 94.06 101 HIS A CA 1
ATOM 825 C C . HIS A 1 101 ? -16.484 0.293 4.787 1.00 94.06 101 HIS A C 1
ATOM 827 O O . HIS A 1 101 ? -16.055 -0.251 3.776 1.00 94.06 101 HIS A O 1
ATOM 833 N N . LEU A 1 102 ? -17.525 1.131 4.763 1.00 95.44 102 LEU A N 1
ATOM 834 C CA . LEU A 1 102 ? -18.223 1.496 3.531 1.00 95.44 102 LEU A CA 1
ATOM 835 C C . LEU A 1 102 ? -17.319 2.283 2.574 1.00 95.44 102 LEU A C 1
ATOM 837 O O . LEU A 1 102 ? -17.239 1.947 1.395 1.00 95.44 102 LEU A O 1
ATOM 841 N N . ALA A 1 103 ? -16.603 3.291 3.082 1.00 92.75 103 ALA A N 1
ATOM 842 C CA . ALA A 1 103 ? -15.666 4.074 2.281 1.00 92.75 103 ALA A CA 1
ATOM 843 C C . ALA A 1 103 ? -14.506 3.212 1.757 1.00 92.75 103 ALA A C 1
ATOM 845 O O . ALA A 1 103 ? -14.180 3.265 0.572 1.00 92.75 103 ALA A O 1
ATOM 846 N N . ALA A 1 104 ? -13.914 2.381 2.620 1.00 90.75 104 ALA A N 1
ATOM 847 C CA . ALA A 1 104 ? -12.842 1.469 2.234 1.00 90.75 104 ALA A CA 1
ATOM 848 C C . ALA A 1 104 ? -13.320 0.440 1.198 1.00 90.75 104 ALA A C 1
ATOM 850 O O . ALA A 1 104 ? -12.657 0.254 0.181 1.00 90.75 104 ALA A O 1
ATOM 851 N N . PHE A 1 105 ? -14.491 -0.173 1.405 1.00 95.88 105 PHE A N 1
ATOM 852 C CA . PHE A 1 105 ? -15.099 -1.090 0.441 1.00 95.88 105 PHE A CA 1
ATOM 853 C C . PHE A 1 105 ? -15.312 -0.419 -0.917 1.00 95.88 105 PHE A C 1
ATOM 855 O O . PHE A 1 105 ? -14.922 -0.993 -1.925 1.00 95.88 105 PHE A O 1
ATOM 862 N N . GLY A 1 106 ? -15.856 0.803 -0.949 1.00 93.56 106 GLY A N 1
ATOM 863 C CA . GLY A 1 106 ? -16.045 1.553 -2.192 1.00 93.56 106 GLY A CA 1
ATOM 864 C C . GLY A 1 106 ? -14.735 1.788 -2.949 1.00 93.56 106 GLY A C 1
ATOM 865 O O . GLY A 1 106 ? -14.666 1.529 -4.147 1.00 93.56 106 GLY A O 1
ATOM 866 N N . LEU A 1 107 ? -13.671 2.200 -2.249 1.00 90.56 107 LEU A N 1
ATOM 867 C CA . LEU A 1 107 ? -12.346 2.408 -2.849 1.00 90.56 107 LEU A CA 1
ATOM 868 C C . LEU A 1 107 ? -11.733 1.109 -3.391 1.00 90.56 107 LEU A C 1
ATOM 870 O O . LEU A 1 107 ? -11.186 1.097 -4.496 1.00 90.56 107 LEU A O 1
ATOM 874 N N . TYR A 1 108 ? -11.825 0.010 -2.636 1.00 92.12 108 TYR A N 1
ATOM 875 C CA . TYR A 1 108 ? -11.315 -1.285 -3.087 1.00 92.12 108 TYR A CA 1
ATOM 876 C C . TYR A 1 108 ? -12.153 -1.867 -4.227 1.00 92.12 108 TYR A C 1
ATOM 878 O O . TYR A 1 108 ? -11.579 -2.391 -5.173 1.00 92.12 108 TYR A O 1
ATOM 886 N N . ALA A 1 109 ? -13.479 -1.723 -4.194 1.00 93.25 109 ALA A N 1
ATOM 887 C CA . ALA A 1 109 ? -14.367 -2.175 -5.263 1.00 93.25 109 ALA A CA 1
ATOM 888 C C . ALA A 1 109 ? -14.087 -1.419 -6.564 1.00 93.25 109 ALA A C 1
ATOM 890 O O . ALA A 1 109 ? -13.944 -2.042 -7.612 1.00 93.25 109 ALA A O 1
ATOM 891 N N . TRP A 1 110 ? -13.927 -0.094 -6.477 1.00 90.62 110 TRP A N 1
ATOM 892 C CA . TRP A 1 110 ? -13.521 0.737 -7.607 1.00 90.62 110 TRP A CA 1
ATOM 893 C C . TRP A 1 110 ? -12.168 0.302 -8.177 1.00 90.62 110 TRP A C 1
ATOM 895 O O . TRP A 1 110 ? -12.010 0.156 -9.381 1.00 90.62 110 TRP A O 1
ATOM 905 N N . THR A 1 111 ? -11.198 0.016 -7.311 1.00 86.38 111 THR A N 1
ATOM 906 C CA . THR A 1 111 ? -9.872 -0.437 -7.756 1.00 86.38 111 THR A CA 1
ATOM 907 C C . THR A 1 111 ? -9.925 -1.818 -8.407 1.00 86.38 111 THR A C 1
ATOM 909 O O . THR A 1 111 ? -9.264 -2.028 -9.414 1.00 86.38 111 THR A O 1
ATOM 912 N N . CYS A 1 112 ? -10.720 -2.753 -7.877 1.00 89.31 112 CYS A N 1
ATOM 913 C CA . CYS A 1 112 ? -10.946 -4.057 -8.505 1.00 89.31 112 CYS A CA 1
ATOM 914 C C . CYS A 1 112 ? -11.628 -3.931 -9.872 1.00 89.31 112 CYS A C 1
ATOM 916 O O . CYS A 1 112 ? -11.335 -4.717 -10.769 1.00 89.31 112 CYS A O 1
ATOM 918 N N . TYR A 1 113 ? -12.542 -2.967 -10.015 1.00 89.81 113 TYR A N 1
ATOM 919 C CA . TYR A 1 113 ? -13.183 -2.653 -11.287 1.00 89.81 113 TYR A CA 1
ATOM 920 C C . TYR A 1 113 ? -12.149 -2.152 -12.301 1.00 89.81 113 TYR A C 1
ATOM 922 O O . TYR A 1 113 ? -12.030 -2.741 -13.366 1.00 89.81 113 TYR A O 1
ATOM 930 N N . GLU A 1 114 ? -11.343 -1.148 -11.949 1.00 86.31 114 GLU A N 1
ATOM 931 C CA . GLU A 1 114 ? -10.278 -0.631 -12.823 1.00 86.31 114 GLU A CA 1
ATOM 932 C C . GLU A 1 114 ? -9.243 -1.712 -13.184 1.00 86.31 114 GLU A C 1
ATOM 934 O O . GLU A 1 114 ? -8.903 -1.884 -14.352 1.00 86.31 114 GLU A O 1
ATOM 939 N N . ASP A 1 115 ? -8.790 -2.504 -12.206 1.00 84.88 115 ASP A N 1
ATOM 940 C CA . ASP A 1 115 ? -7.843 -3.609 -12.420 1.00 84.88 115 ASP A CA 1
ATOM 941 C C . ASP A 1 115 ? -8.362 -4.645 -13.426 1.00 84.88 115 ASP A C 1
ATOM 943 O O . ASP A 1 115 ? -7.599 -5.137 -14.255 1.00 84.88 115 ASP A O 1
ATOM 947 N N . TYR A 1 116 ? -9.664 -4.950 -13.392 1.00 83.62 116 TYR A N 1
ATOM 948 C CA . TYR A 1 116 ? -10.281 -5.898 -14.319 1.00 83.62 116 TYR A CA 1
ATOM 949 C C . TYR A 1 116 ? -10.124 -5.474 -15.787 1.00 83.62 116 TYR A C 1
ATOM 951 O O . TYR A 1 116 ? -9.926 -6.333 -16.645 1.00 83.62 116 TYR A O 1
ATOM 959 N N . PHE A 1 117 ? -10.187 -4.170 -16.074 1.00 81.25 117 PHE A N 1
ATOM 960 C CA . PHE A 1 117 ? -10.034 -3.651 -17.436 1.00 81.25 117 PHE A CA 1
ATOM 961 C C . PHE A 1 117 ? -8.574 -3.379 -17.802 1.00 81.25 117 PHE A C 1
ATOM 963 O O . PHE A 1 117 ? -8.180 -3.635 -18.938 1.00 81.25 117 PHE A O 1
ATOM 970 N N . LEU A 1 118 ? -7.769 -2.891 -16.854 1.00 77.50 118 LEU A N 1
ATOM 971 C CA . LEU A 1 118 ? -6.379 -2.501 -17.101 1.00 77.50 118 LEU A CA 1
ATOM 972 C C . LEU A 1 118 ? -5.439 -3.699 -17.257 1.00 77.50 118 LEU A C 1
ATOM 974 O O . LEU A 1 118 ? -4.556 -3.667 -18.109 1.00 77.50 118 LEU A O 1
ATOM 978 N N . VAL A 1 119 ? -5.616 -4.754 -16.455 1.00 75.75 119 VAL A N 1
ATOM 979 C CA . VAL A 1 119 ? -4.731 -5.927 -16.458 1.00 75.75 119 VAL A CA 1
ATOM 980 C C . VAL A 1 119 ? -5.486 -7.140 -16.992 1.00 75.75 119 VAL A C 1
ATOM 982 O O . VAL A 1 119 ? -6.000 -7.977 -16.244 1.00 75.75 119 VAL A O 1
ATOM 985 N N . SER A 1 120 ? -5.570 -7.228 -18.319 1.00 78.94 120 SER A N 1
ATOM 986 C CA . SER A 1 120 ? -6.289 -8.288 -19.028 1.00 78.94 120 SER A CA 1
ATOM 987 C C . SER A 1 120 ? -5.521 -8.793 -20.257 1.00 78.94 120 SER A C 1
ATOM 989 O O . SER A 1 120 ? -4.554 -8.178 -20.709 1.00 78.94 120 SER A O 1
ATOM 991 N N . GLY A 1 121 ? -5.930 -9.956 -20.776 1.00 81.31 121 GLY A N 1
ATOM 992 C CA . GLY A 1 121 ? -5.367 -10.542 -21.996 1.00 81.31 121 GLY A CA 1
ATOM 993 C C . GLY A 1 121 ? -3.873 -10.855 -21.887 1.00 81.31 121 GLY A C 1
ATOM 994 O O . GLY A 1 121 ? -3.460 -11.677 -21.066 1.00 81.31 121 GLY A O 1
ATOM 995 N N . GLU A 1 122 ? -3.072 -10.204 -22.729 1.00 77.06 122 GLU A N 1
ATOM 996 C CA . GLU A 1 122 ? -1.620 -10.406 -22.830 1.00 77.06 122 GLU A CA 1
ATOM 997 C C . GLU A 1 122 ? -0.824 -9.758 -21.688 1.00 77.06 122 GLU A C 1
ATOM 999 O O . GLU A 1 122 ? 0.314 -10.146 -21.449 1.00 77.06 122 GLU A O 1
ATOM 1004 N N . LEU A 1 123 ? -1.428 -8.833 -20.933 1.00 72.44 123 LEU A N 1
ATOM 1005 C CA . LEU A 1 123 ? -0.791 -8.170 -19.783 1.00 72.44 123 LEU A CA 1
ATOM 1006 C C . LEU A 1 123 ? -0.775 -9.040 -18.512 1.00 72.44 123 LEU A C 1
ATOM 1008 O O . LEU A 1 123 ? -0.286 -8.623 -17.461 1.00 72.44 123 LEU A O 1
ATOM 1012 N N . LEU A 1 124 ? -1.342 -10.247 -18.576 1.00 72.44 124 LEU A N 1
ATOM 1013 C CA . LEU A 1 124 ? -1.375 -11.192 -17.465 1.00 72.44 124 LEU A CA 1
ATOM 1014 C C . LEU A 1 124 ? -0.044 -11.957 -17.341 1.00 72.44 124 LEU A C 1
ATOM 1016 O O . LEU A 1 124 ? 0.550 -12.306 -18.359 1.00 72.44 124 LEU A O 1
ATOM 1020 N N . PRO A 1 125 ? 0.386 -12.332 -16.115 1.00 71.50 125 PRO A N 1
ATOM 1021 C CA . PRO A 1 125 ? 1.601 -13.134 -15.911 1.00 71.50 125 PRO A CA 1
ATOM 1022 C C . PRO A 1 125 ? 1.650 -14.432 -16.723 1.00 71.50 125 PRO A C 1
ATOM 1024 O O . PRO A 1 125 ? 2.719 -14.875 -17.132 1.00 71.50 125 PRO A O 1
ATOM 1027 N N . ILE A 1 126 ? 0.488 -15.051 -16.936 1.00 73.38 126 ILE A N 1
ATOM 1028 C CA . ILE A 1 126 ? 0.292 -16.099 -17.928 1.00 73.38 126 ILE A CA 1
ATOM 1029 C C . ILE A 1 126 ? -0.780 -15.552 -18.880 1.00 73.38 126 ILE A C 1
ATOM 1031 O O . ILE A 1 126 ? -1.915 -15.342 -18.432 1.00 73.38 126 ILE A O 1
ATOM 1035 N N . PRO A 1 127 ? -0.451 -15.293 -20.159 1.00 76.62 127 PRO A N 1
ATOM 1036 C CA . PRO A 1 127 ? -1.378 -14.669 -21.095 1.00 76.62 127 PRO A CA 1
ATOM 1037 C C . PRO A 1 127 ? -2.724 -15.391 -21.149 1.00 76.62 127 PRO A C 1
ATOM 1039 O O . PRO A 1 127 ? -2.787 -16.622 -21.196 1.00 76.62 127 PRO A O 1
ATOM 1042 N N . ASN A 1 128 ? -3.811 -14.617 -21.137 1.00 80.44 128 ASN A N 1
ATOM 1043 C CA . ASN A 1 128 ? -5.197 -15.099 -21.189 1.00 80.44 128 ASN A CA 1
ATOM 1044 C C . ASN A 1 128 ? -5.641 -15.997 -20.013 1.00 80.44 128 ASN A C 1
ATOM 1046 O O . ASN A 1 128 ? -6.727 -16.574 -20.058 1.00 80.44 128 ASN A O 1
ATOM 1050 N N . GLN A 1 129 ? -4.856 -16.099 -18.936 1.00 81.81 129 GLN A N 1
ATOM 1051 C CA . GLN A 1 129 ? -5.216 -16.845 -17.727 1.00 81.81 129 GLN A CA 1
ATOM 1052 C C . GLN A 1 129 ? -5.511 -15.881 -16.580 1.00 81.81 129 GLN A C 1
ATOM 1054 O O . GLN A 1 129 ? -4.620 -15.514 -15.825 1.00 81.81 129 GLN A O 1
ATOM 1059 N N . PHE A 1 130 ? -6.775 -15.479 -16.410 1.00 81.00 130 PHE A N 1
ATOM 1060 C CA . PHE A 1 130 ? -7.158 -14.437 -15.442 1.00 81.00 130 PHE A CA 1
ATOM 1061 C C . PHE A 1 130 ? -6.590 -14.659 -14.033 1.00 81.00 130 PHE A C 1
ATOM 1063 O O . PHE A 1 130 ? -6.127 -13.718 -13.395 1.00 81.00 130 PHE A O 1
ATOM 1070 N N . PHE A 1 131 ? -6.580 -15.902 -13.543 1.00 78.75 131 PHE A N 1
ATOM 1071 C CA . PHE A 1 131 ? -6.093 -16.207 -12.198 1.00 78.75 131 PHE A CA 1
ATOM 1072 C C . PHE A 1 131 ? -4.574 -16.061 -12.027 1.00 78.75 131 PHE A C 1
ATOM 1074 O O . PHE A 1 131 ? -4.104 -16.001 -10.891 1.00 78.75 131 PHE A O 1
ATOM 1081 N N . SER A 1 132 ? -3.795 -15.947 -13.106 1.00 75.56 132 SER A N 1
ATOM 1082 C CA . 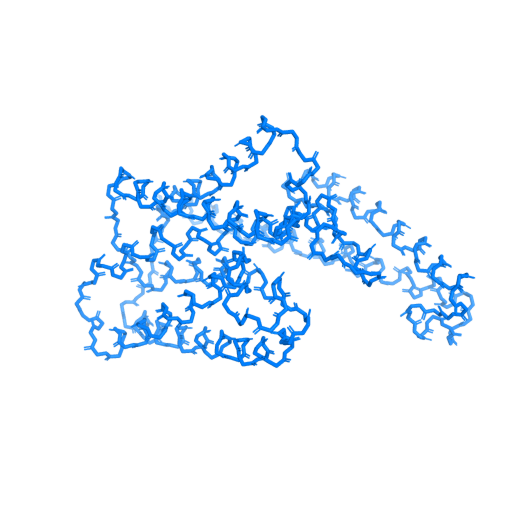SER A 1 132 ? -2.340 -15.793 -13.010 1.00 75.56 132 SER A CA 1
ATOM 1083 C C . SER A 1 132 ? -1.931 -14.490 -12.324 1.00 75.56 132 SER A C 1
ATOM 1085 O O . SER A 1 132 ? -0.851 -14.415 -11.746 1.00 75.56 132 SER A O 1
ATOM 1087 N N . LYS A 1 133 ? -2.795 -13.468 -12.335 1.00 78.44 133 LYS A N 1
ATOM 1088 C CA . LYS A 1 133 ? -2.543 -12.183 -11.670 1.00 78.44 133 LYS A CA 1
ATOM 1089 C C . LYS A 1 133 ? -2.471 -12.288 -10.142 1.00 78.44 133 LYS A C 1
ATOM 1091 O O . LYS A 1 133 ? -1.791 -11.494 -9.499 1.00 78.44 133 LYS A O 1
ATOM 1096 N N . PHE A 1 134 ? -3.079 -13.320 -9.543 1.00 77.75 134 PHE A N 1
ATOM 1097 C CA . PHE A 1 134 ? -2.968 -13.594 -8.101 1.00 77.75 134 PHE A CA 1
ATOM 1098 C C . PHE A 1 134 ? -1.570 -14.052 -7.670 1.00 77.75 134 PHE A C 1
ATOM 1100 O O . PHE A 1 134 ? -1.358 -14.367 -6.505 1.00 77.75 134 PHE A O 1
ATOM 1107 N N . VAL A 1 135 ? -0.597 -14.054 -8.580 1.00 72.69 135 VAL A N 1
ATOM 1108 C CA . VAL A 1 135 ? 0.811 -14.141 -8.213 1.00 72.69 135 VAL A CA 1
ATOM 1109 C C . VAL A 1 135 ? 1.308 -12.885 -7.491 1.00 72.69 135 VAL A C 1
ATOM 1111 O O . VAL A 1 135 ? 2.248 -12.968 -6.705 1.00 72.69 135 VAL A O 1
ATOM 1114 N N . TRP A 1 136 ? 0.684 -11.724 -7.719 1.00 77.81 136 TRP A N 1
ATOM 1115 C CA . TRP A 1 136 ? 1.071 -10.492 -7.045 1.00 77.81 136 TRP A CA 1
ATOM 1116 C C . TRP A 1 136 ? 0.372 -10.366 -5.692 1.00 77.81 136 TRP A C 1
ATOM 1118 O O . TRP A 1 136 ? -0.856 -10.291 -5.600 1.00 77.81 136 TRP A O 1
ATOM 1128 N N . LEU A 1 137 ? 1.169 -10.249 -4.626 1.00 75.25 137 LEU A N 1
ATOM 1129 C CA . LEU A 1 137 ? 0.677 -10.035 -3.263 1.00 75.25 137 LEU A CA 1
ATOM 1130 C C . LEU A 1 137 ? -0.239 -8.806 -3.140 1.00 75.25 137 LEU A C 1
ATOM 1132 O O . LEU A 1 137 ? -1.154 -8.809 -2.324 1.00 75.25 137 LEU A O 1
ATOM 1136 N N . THR A 1 138 ? -0.017 -7.774 -3.960 1.00 81.25 138 THR A N 1
ATOM 1137 C CA . THR A 1 138 ? -0.856 -6.568 -4.042 1.00 81.25 138 THR A CA 1
ATOM 1138 C C . THR A 1 138 ? -2.285 -6.880 -4.479 1.00 81.25 138 THR A C 1
ATOM 1140 O O . THR A 1 138 ? -3.215 -6.290 -3.933 1.00 81.25 138 THR A O 1
ATOM 1143 N N . LEU A 1 139 ? -2.485 -7.821 -5.410 1.00 83.81 139 LEU A N 1
ATOM 1144 C CA . LEU A 1 139 ? -3.822 -8.256 -5.816 1.00 83.81 139 LEU A CA 1
ATOM 1145 C C . LEU A 1 139 ? -4.459 -9.173 -4.777 1.00 83.81 139 LEU A C 1
ATOM 1147 O O . LEU A 1 139 ? -5.633 -8.999 -4.458 1.00 83.81 139 LEU A O 1
ATOM 1151 N N . ILE A 1 140 ? -3.694 -10.092 -4.181 1.00 83.19 140 ILE A N 1
ATOM 1152 C CA . ILE A 1 140 ? -4.202 -10.903 -3.064 1.00 83.19 140 ILE A CA 1
ATOM 1153 C C . ILE A 1 140 ? -4.695 -9.993 -1.928 1.00 83.19 140 ILE A C 1
ATOM 1155 O O . ILE A 1 140 ? -5.794 -10.201 -1.413 1.00 83.19 140 ILE A O 1
ATOM 1159 N N . ASP A 1 141 ? -3.920 -8.969 -1.559 1.00 85.62 141 ASP A N 1
ATOM 1160 C CA . ASP A 1 141 ? -4.309 -7.967 -0.563 1.00 85.62 141 ASP A CA 1
ATOM 1161 C C . ASP A 1 141 ? -5.541 -7.181 -1.012 1.00 85.62 141 ASP A C 1
ATOM 1163 O O . ASP A 1 141 ? -6.512 -7.132 -0.270 1.00 85.62 141 ASP A O 1
ATOM 1167 N N . LEU A 1 142 ? -5.567 -6.657 -2.242 1.00 89.12 142 LEU A N 1
ATOM 1168 C CA . LEU A 1 142 ? -6.707 -5.912 -2.789 1.00 89.12 142 LEU A CA 1
ATOM 1169 C C . LEU A 1 142 ? -8.035 -6.677 -2.638 1.00 89.12 142 LEU A C 1
ATOM 1171 O O . LEU A 1 142 ? -8.991 -6.155 -2.057 1.00 89.12 142 LEU A O 1
ATOM 1175 N N . TYR A 1 143 ? -8.092 -7.928 -3.102 1.00 90.81 143 TYR A N 1
ATOM 1176 C CA . TYR A 1 143 ? -9.305 -8.745 -3.001 1.00 90.81 143 TYR A CA 1
ATOM 1177 C C . TYR A 1 143 ? -9.601 -9.173 -1.553 1.00 90.81 143 TYR A C 1
ATOM 1179 O O . TYR A 1 143 ? -10.766 -9.217 -1.150 1.00 90.81 143 TYR A O 1
ATOM 1187 N N . SER A 1 144 ? -8.573 -9.425 -0.737 1.00 88.31 144 SER A N 1
ATOM 1188 C CA . SER A 1 144 ? -8.752 -9.737 0.688 1.00 88.31 144 SER A CA 1
ATOM 1189 C C . SER A 1 144 ? -9.334 -8.550 1.462 1.00 88.31 144 SER A C 1
ATOM 1191 O O . SER A 1 144 ? -10.247 -8.736 2.265 1.00 88.31 144 SER A O 1
ATOM 1193 N N . GLN A 1 145 ? -8.859 -7.331 1.195 1.00 90.88 145 GLN A N 1
ATOM 1194 C CA . GLN A 1 145 ? -9.363 -6.087 1.778 1.00 90.88 145 GLN A CA 1
ATOM 1195 C C . GLN A 1 145 ? -10.805 -5.817 1.336 1.00 90.88 145 GLN A C 1
ATOM 1197 O O . GLN A 1 145 ? -11.639 -5.458 2.168 1.00 90.88 145 GLN A O 1
ATOM 1202 N N . LEU A 1 146 ? -11.132 -6.048 0.058 1.00 94.75 146 LEU A N 1
ATOM 1203 C CA . LEU A 1 146 ? -12.500 -5.926 -0.452 1.00 94.75 146 LEU A CA 1
ATOM 1204 C C . LEU A 1 146 ? -13.472 -6.818 0.337 1.00 94.75 146 LEU A C 1
ATOM 1206 O O . LEU A 1 146 ? -14.466 -6.329 0.878 1.00 94.75 146 LEU A O 1
ATOM 1210 N N . ILE A 1 147 ? -13.163 -8.115 0.441 1.00 94.88 147 ILE A N 1
ATOM 1211 C CA . ILE A 1 147 ? -13.994 -9.088 1.166 1.00 94.88 147 ILE A CA 1
ATOM 1212 C C . ILE A 1 147 ? -14.058 -8.727 2.653 1.00 94.88 147 ILE A C 1
ATOM 1214 O O . ILE A 1 147 ? -15.133 -8.735 3.252 1.00 94.88 147 ILE A O 1
ATOM 1218 N N . TYR A 1 148 ? -12.920 -8.371 3.250 1.00 95.00 148 TYR A N 1
ATOM 1219 C CA . TYR A 1 148 ? -12.839 -7.995 4.655 1.00 95.00 148 TYR A CA 1
ATOM 1220 C C . TYR A 1 148 ? -13.729 -6.795 4.983 1.00 95.00 148 TYR A C 1
ATOM 1222 O O . TYR A 1 148 ? -14.545 -6.870 5.902 1.00 95.00 148 TYR A O 1
ATOM 1230 N N . HIS A 1 149 ? -13.630 -5.708 4.215 1.00 95.94 149 HIS A N 1
ATOM 1231 C CA . HIS A 1 149 ? -14.442 -4.521 4.456 1.00 95.94 149 HIS A CA 1
ATOM 1232 C C . HIS A 1 149 ? -15.926 -4.770 4.171 1.00 95.94 149 HIS A C 1
ATOM 1234 O O . HIS A 1 149 ? -16.757 -4.257 4.917 1.00 95.94 149 HIS A O 1
ATOM 1240 N N . PHE A 1 150 ? -16.271 -5.618 3.198 1.00 97.00 150 PHE A N 1
ATOM 1241 C CA . PHE A 1 150 ? -17.655 -6.049 2.981 1.00 97.00 150 PHE A CA 1
ATOM 1242 C C . PHE A 1 150 ? -18.236 -6.786 4.197 1.00 97.00 150 PHE A C 1
ATOM 1244 O O . PHE A 1 150 ? -19.304 -6.431 4.701 1.00 97.00 150 PHE A O 1
ATOM 1251 N N . VAL A 1 151 ? -17.500 -7.767 4.732 1.00 95.62 151 VAL A N 1
ATOM 1252 C CA . VAL A 1 151 ? -17.886 -8.473 5.962 1.00 95.62 151 VAL A CA 1
ATOM 1253 C C . VAL A 1 151 ? -17.958 -7.498 7.142 1.00 95.62 151 VAL A C 1
ATOM 1255 O O . VAL A 1 151 ? -18.902 -7.559 7.927 1.00 95.62 151 VAL A O 1
ATOM 1258 N N . GLY A 1 152 ? -17.028 -6.545 7.236 1.00 94.00 152 GLY A N 1
ATOM 1259 C CA . GLY A 1 152 ? -17.043 -5.476 8.235 1.00 94.00 152 GLY A CA 1
ATOM 1260 C C . GLY A 1 152 ? -18.309 -4.618 8.189 1.00 94.00 152 GLY A C 1
ATOM 1261 O O . GLY A 1 152 ? -18.883 -4.326 9.236 1.00 94.00 152 GLY A O 1
ATOM 1262 N N . ILE A 1 153 ? -18.813 -4.275 6.999 1.00 95.38 153 ILE A N 1
ATOM 1263 C CA . ILE A 1 153 ? -20.098 -3.570 6.846 1.00 95.38 153 ILE A CA 1
ATOM 1264 C C . ILE A 1 153 ? -21.235 -4.412 7.431 1.00 95.38 153 ILE A C 1
ATOM 1266 O O . ILE A 1 153 ? -21.989 -3.922 8.271 1.00 95.38 153 ILE A O 1
ATOM 1270 N N . ILE A 1 154 ? -21.336 -5.688 7.042 1.00 95.19 154 ILE A N 1
ATOM 1271 C CA . ILE A 1 154 ? -22.391 -6.597 7.519 1.00 95.19 154 ILE A CA 1
ATOM 1272 C C . ILE A 1 154 ? -22.340 -6.724 9.046 1.00 95.19 154 ILE A C 1
ATOM 1274 O O . ILE A 1 154 ? -23.349 -6.550 9.732 1.00 95.19 154 ILE A O 1
ATOM 1278 N N . LEU A 1 155 ? -21.158 -6.985 9.605 1.00 94.12 155 LEU A N 1
ATOM 1279 C CA . LEU A 1 155 ? -20.992 -7.146 11.046 1.00 94.12 155 LEU A CA 1
ATOM 1280 C C . LEU A 1 155 ? -21.295 -5.849 11.809 1.00 94.12 155 LEU A C 1
ATOM 1282 O O . LEU A 1 155 ? -21.894 -5.914 12.883 1.00 94.12 155 LEU A O 1
ATOM 1286 N N . ALA A 1 156 ? -20.940 -4.683 11.264 1.00 91.69 156 ALA A N 1
ATOM 1287 C CA . ALA A 1 156 ? -21.213 -3.392 11.891 1.00 91.69 156 ALA A CA 1
ATOM 1288 C C . ALA A 1 156 ? -22.693 -2.990 11.815 1.00 91.69 156 ALA A C 1
ATOM 1290 O O . ALA A 1 156 ? -23.203 -2.379 12.750 1.00 91.69 156 ALA A O 1
ATOM 1291 N N . LEU A 1 157 ? -23.398 -3.340 10.737 1.00 92.38 157 LEU A N 1
ATOM 1292 C CA . LEU A 1 157 ? -24.820 -3.024 10.583 1.00 92.38 157 LEU A CA 1
ATOM 1293 C C . LEU A 1 157 ? -25.712 -3.953 11.411 1.00 92.38 157 LEU A C 1
ATOM 1295 O O . LEU A 1 157 ? -26.626 -3.489 12.089 1.00 92.38 157 LEU A O 1
ATOM 1299 N N . PHE A 1 158 ? -25.438 -5.258 11.381 1.00 92.94 158 PHE A N 1
ATOM 1300 C CA . PHE A 1 158 ? -26.361 -6.262 11.914 1.00 92.94 158 PHE A CA 1
ATOM 1301 C C . PHE A 1 158 ? -25.919 -6.855 13.257 1.00 92.94 158 PHE A C 1
ATOM 1303 O O . PHE A 1 158 ? -26.747 -7.374 14.007 1.00 92.94 158 PHE A O 1
ATOM 1310 N N . PHE A 1 159 ? -24.629 -6.772 13.604 1.00 90.25 159 PHE A N 1
ATOM 1311 C CA . PHE A 1 159 ? -24.067 -7.514 14.737 1.00 90.25 159 PHE A CA 1
ATOM 1312 C C . PHE A 1 159 ? -23.066 -6.724 15.603 1.00 90.25 159 PHE A C 1
ATOM 1314 O O . PHE A 1 159 ? -22.266 -7.343 16.307 1.00 90.25 159 PHE A O 1
ATOM 1321 N N . ASP A 1 160 ? -23.120 -5.386 15.634 1.00 83.81 160 ASP A N 1
ATOM 1322 C CA . ASP A 1 160 ? -22.136 -4.523 16.332 1.00 83.81 160 ASP A CA 1
ATOM 1323 C C . ASP A 1 160 ? -22.006 -4.798 17.843 1.00 83.81 160 ASP A C 1
ATOM 1325 O O . ASP A 1 160 ? -20.961 -4.569 18.453 1.00 83.81 160 ASP A O 1
ATOM 1329 N N . LYS A 1 161 ? -23.067 -5.323 18.471 1.00 83.38 161 LYS A N 1
ATOM 1330 C CA . LYS A 1 161 ? -23.066 -5.671 19.903 1.00 83.38 161 LYS A CA 1
ATOM 1331 C C . LYS A 1 161 ? -22.371 -7.005 20.204 1.00 83.38 161 LYS A C 1
ATOM 1333 O O . LYS A 1 161 ? -22.022 -7.241 21.360 1.00 83.38 161 LYS A O 1
ATOM 1338 N N . LYS A 1 162 ? -22.199 -7.881 19.208 1.00 85.56 162 LYS A N 1
ATOM 1339 C CA . LYS A 1 162 ? -21.583 -9.207 19.367 1.00 85.56 162 LYS A CA 1
ATOM 1340 C C . LYS A 1 162 ? -20.077 -9.127 19.115 1.00 85.56 162 LYS A C 1
ATOM 1342 O O . LYS A 1 162 ? -19.602 -8.312 18.331 1.00 85.56 162 LYS A O 1
ATOM 1347 N N . ARG A 1 163 ? -19.315 -9.987 19.795 1.00 82.31 163 ARG A N 1
ATOM 1348 C CA . ARG A 1 163 ? -17.901 -10.213 19.470 1.00 82.31 163 ARG A CA 1
ATOM 1349 C C . ARG A 1 163 ? -17.805 -11.168 18.288 1.00 82.31 163 ARG A C 1
ATOM 1351 O O . ARG A 1 163 ? -18.569 -12.127 18.224 1.00 82.31 163 ARG A O 1
ATOM 1358 N N . HIS A 1 164 ? -16.826 -10.930 17.419 1.00 85.88 164 HIS A N 1
ATOM 1359 C CA . HIS A 1 164 ? -16.603 -11.708 16.200 1.00 85.88 164 HIS A CA 1
ATOM 1360 C C . HIS A 1 164 ? -15.173 -12.258 16.185 1.00 85.88 164 HIS A C 1
ATOM 1362 O O . HIS A 1 164 ? -14.319 -11.705 15.496 1.00 85.88 164 HIS A O 1
ATOM 1368 N N . PRO A 1 165 ? -14.872 -13.331 16.946 1.00 81.69 165 PRO A N 1
ATOM 1369 C CA . PRO A 1 165 ? -13.500 -13.815 17.107 1.00 81.69 165 PRO A CA 1
ATOM 1370 C C . PRO A 1 165 ? -12.834 -14.225 15.791 1.00 81.69 165 PRO A C 1
ATOM 1372 O O . PRO A 1 165 ? -11.639 -14.023 15.627 1.00 81.69 165 PRO A O 1
ATOM 1375 N N . ILE A 1 166 ? -13.593 -14.779 14.841 1.00 84.50 166 ILE A N 1
ATOM 1376 C CA . ILE A 1 166 ? -13.061 -15.162 13.525 1.00 84.50 166 ILE A CA 1
ATOM 1377 C C . ILE A 1 166 ? -12.656 -13.915 12.734 1.00 84.50 166 ILE A C 1
ATOM 1379 O O . ILE A 1 166 ? -11.548 -13.856 12.213 1.00 84.50 166 ILE A O 1
ATOM 1383 N N . TYR A 1 167 ? -13.514 -12.896 12.701 1.00 87.06 167 TYR A N 1
ATOM 1384 C CA . TYR A 1 167 ? -13.226 -11.628 12.032 1.00 87.06 167 TYR A CA 1
ATOM 1385 C C . TYR A 1 167 ? -12.037 -10.905 12.679 1.00 87.06 167 TYR A C 1
ATOM 1387 O O . TYR A 1 167 ? -11.117 -10.486 11.986 1.00 87.06 167 TYR A O 1
ATOM 1395 N N . ASP A 1 168 ? -11.997 -10.852 14.014 1.00 80.56 168 ASP A N 1
ATOM 1396 C CA . ASP A 1 168 ? -10.880 -10.279 14.768 1.00 80.56 168 ASP A CA 1
ATOM 1397 C C . ASP A 1 168 ? -9.567 -11.044 14.532 1.00 80.56 168 ASP A C 1
ATOM 1399 O O . ASP A 1 168 ? -8.489 -10.444 14.500 1.00 80.56 168 ASP A O 1
ATOM 1403 N N . TYR A 1 169 ? -9.642 -12.369 14.367 1.00 78.38 169 TYR A N 1
ATOM 1404 C CA . TYR A 1 169 ? -8.491 -13.198 14.022 1.00 78.38 169 TYR A CA 1
ATOM 1405 C C . TYR A 1 169 ? -8.014 -12.903 12.602 1.00 78.38 169 TYR A C 1
ATOM 1407 O O . TYR A 1 169 ? -6.829 -12.652 12.423 1.00 78.38 169 TYR A O 1
ATOM 1415 N N . ILE A 1 170 ? -8.914 -12.861 11.615 1.00 78.38 170 ILE A N 1
ATOM 1416 C CA . ILE A 1 170 ? -8.591 -12.542 10.215 1.00 78.38 170 ILE A CA 1
ATOM 1417 C C . ILE A 1 170 ? -7.964 -11.146 10.107 1.00 78.38 170 ILE A C 1
ATOM 1419 O O . ILE A 1 170 ? -6.919 -10.990 9.476 1.00 78.38 170 ILE A O 1
ATOM 1423 N N . ALA A 1 171 ? -8.531 -10.151 10.791 1.00 78.25 171 ALA A N 1
ATOM 1424 C CA . ALA A 1 171 ? -8.000 -8.791 10.835 1.00 78.25 171 ALA A CA 1
ATOM 1425 C C . ALA A 1 171 ? -6.541 -8.756 11.318 1.00 78.25 171 ALA A C 1
ATOM 1427 O O . ALA A 1 171 ? -5.688 -8.082 10.745 1.00 78.25 171 ALA A O 1
ATOM 1428 N N . ARG A 1 172 ? -6.234 -9.515 12.376 1.00 70.19 172 ARG A N 1
ATOM 1429 C CA . ARG A 1 172 ? -4.917 -9.502 13.030 1.00 70.19 172 ARG A CA 1
ATOM 1430 C C . ARG A 1 172 ? -3.899 -10.453 12.418 1.00 70.19 172 ARG A C 1
ATOM 1432 O O . ARG A 1 172 ? -2.712 -10.160 12.472 1.00 70.19 172 ARG A O 1
ATOM 1439 N N . ALA A 1 173 ? -4.343 -11.597 11.917 1.00 68.19 173 ALA A N 1
ATOM 1440 C CA . ALA A 1 173 ? -3.481 -12.654 11.403 1.00 68.19 173 ALA A CA 1
ATOM 1441 C C . ALA A 1 173 ? -3.265 -12.559 9.896 1.00 68.19 173 ALA A C 1
ATOM 1443 O O . ALA A 1 173 ? -2.293 -13.123 9.411 1.00 68.19 173 ALA A O 1
ATOM 1444 N N . LEU A 1 174 ? -4.143 -11.859 9.172 1.00 74.12 174 LEU A N 1
ATOM 1445 C CA . LEU A 1 174 ? -4.101 -11.808 7.718 1.00 74.12 174 LEU A CA 1
ATOM 1446 C C . LEU A 1 174 ? -4.130 -10.365 7.206 1.00 74.12 174 LEU A C 1
ATOM 1448 O O . LEU A 1 174 ? -3.114 -9.875 6.732 1.00 74.12 174 LEU A O 1
ATOM 1452 N N . ILE A 1 175 ? -5.246 -9.653 7.370 1.00 81.25 175 ILE A N 1
ATOM 1453 C CA . ILE A 1 175 ? -5.482 -8.360 6.701 1.00 81.25 175 ILE A CA 1
ATOM 1454 C C . ILE A 1 175 ? -4.505 -7.276 7.163 1.00 81.25 175 ILE A C 1
ATOM 1456 O O . ILE A 1 175 ? -3.886 -6.587 6.355 1.00 81.25 175 ILE A O 1
ATOM 1460 N N . GLY A 1 176 ? -4.333 -7.131 8.475 1.00 73.31 176 GLY A N 1
ATOM 1461 C CA . GLY A 1 176 ? -3.433 -6.144 9.057 1.00 73.31 176 GLY A CA 1
ATOM 1462 C C . GLY A 1 176 ? -1.967 -6.374 8.681 1.00 73.31 176 GLY A C 1
ATOM 1463 O O . GLY A 1 176 ? -1.320 -5.419 8.241 1.00 73.31 176 GLY A O 1
ATOM 1464 N N . PRO A 1 177 ? -1.441 -7.599 8.863 1.00 71.06 177 PRO A N 1
ATOM 1465 C CA . PRO A 1 177 ? -0.137 -8.021 8.369 1.00 71.06 177 PRO A CA 1
ATOM 1466 C C . PRO A 1 177 ? 0.074 -7.817 6.872 1.00 71.06 177 PRO A C 1
ATOM 1468 O O . PRO A 1 177 ? 0.987 -7.084 6.508 1.00 71.06 177 PRO A O 1
ATOM 1471 N N . ILE A 1 178 ? -0.778 -8.401 6.022 1.00 72.62 178 ILE A N 1
ATOM 1472 C CA . ILE A 1 178 ? -0.626 -8.348 4.565 1.00 72.62 178 ILE A CA 1
ATOM 1473 C C . ILE A 1 178 ? -0.656 -6.900 4.082 1.00 72.62 178 ILE A C 1
ATOM 1475 O O . ILE A 1 178 ? 0.244 -6.506 3.349 1.00 72.62 178 ILE A O 1
ATOM 1479 N N . GLY A 1 179 ? -1.601 -6.079 4.553 1.00 73.38 179 GLY A N 1
ATOM 1480 C CA . GLY A 1 179 ? -1.689 -4.686 4.120 1.00 73.38 179 GLY A CA 1
ATOM 1481 C C . GLY A 1 179 ? -0.432 -3.873 4.449 1.00 73.38 179 GLY A C 1
ATOM 1482 O O . GLY A 1 179 ? -0.028 -2.998 3.683 1.00 73.38 179 GLY A O 1
ATOM 1483 N N . VAL A 1 180 ? 0.250 -4.175 5.561 1.00 68.62 180 VAL A N 1
ATOM 1484 C CA . VAL A 1 180 ? 1.549 -3.548 5.869 1.00 68.62 180 VAL A CA 1
ATOM 1485 C C . VAL A 1 180 ? 2.679 -4.158 5.088 1.00 68.62 180 VAL A C 1
ATOM 1487 O O . VAL A 1 180 ? 3.505 -3.398 4.603 1.00 68.62 180 VAL A O 1
ATOM 1490 N N . SER A 1 181 ? 2.714 -5.475 4.932 1.00 66.75 181 SER A N 1
ATOM 1491 C CA . SER A 1 181 ? 3.723 -6.132 4.112 1.00 66.75 181 SER A CA 1
ATOM 1492 C C . SER A 1 181 ? 3.679 -5.627 2.686 1.00 66.75 181 SER A C 1
ATOM 1494 O O . SER A 1 181 ? 4.722 -5.271 2.177 1.00 66.75 181 SER A O 1
ATOM 1496 N N . VAL A 1 182 ? 2.505 -5.500 2.071 1.00 71.81 182 VAL A N 1
ATOM 1497 C CA . VAL A 1 182 ? 2.352 -4.937 0.726 1.00 71.81 182 VAL A CA 1
ATOM 1498 C C . VAL A 1 182 ? 2.810 -3.487 0.676 1.00 71.81 182 VAL A C 1
ATOM 1500 O O . VAL A 1 182 ? 3.545 -3.120 -0.234 1.00 71.81 182 VAL A O 1
ATOM 1503 N N . THR A 1 183 ? 2.436 -2.674 1.669 1.00 72.25 183 THR A N 1
ATOM 1504 C CA . THR A 1 183 ? 2.876 -1.274 1.736 1.00 72.25 183 THR A CA 1
ATOM 1505 C C . THR A 1 183 ? 4.397 -1.187 1.849 1.00 72.25 183 THR A C 1
ATOM 1507 O O . THR A 1 183 ? 5.034 -0.503 1.060 1.00 72.25 183 THR A O 1
ATOM 1510 N N . VAL A 1 184 ? 4.985 -1.885 2.820 1.00 65.69 184 VAL A N 1
ATOM 1511 C CA . VAL A 1 184 ? 6.425 -1.857 3.092 1.00 65.69 184 VAL A CA 1
ATOM 1512 C C . VAL A 1 184 ? 7.203 -2.489 1.952 1.00 65.69 184 VAL A C 1
ATOM 1514 O O . VAL A 1 184 ? 8.211 -1.932 1.568 1.00 65.69 184 VAL A O 1
ATOM 1517 N N . LEU A 1 185 ? 6.745 -3.608 1.395 1.00 63.88 185 LEU A N 1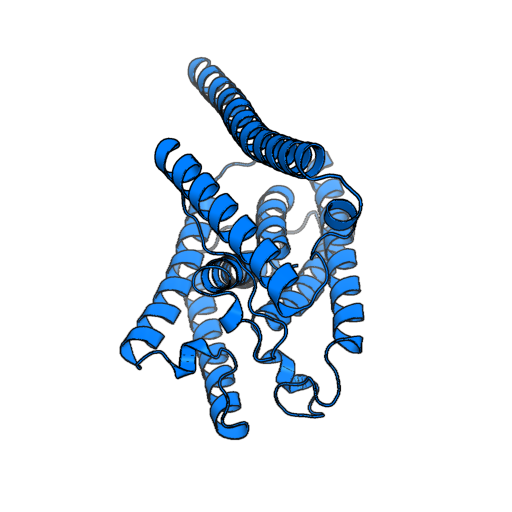
ATOM 1518 C CA . LEU A 1 185 ? 7.389 -4.286 0.274 1.00 63.88 185 LEU A CA 1
ATOM 1519 C C . LEU A 1 185 ? 7.365 -3.413 -0.973 1.00 63.88 185 LEU A C 1
ATOM 1521 O O . LEU A 1 185 ? 8.397 -3.258 -1.606 1.00 63.88 185 LEU A O 1
ATOM 1525 N N . PHE A 1 186 ? 6.212 -2.828 -1.311 1.00 74.19 186 PHE A N 1
ATOM 1526 C CA . PHE A 1 186 ? 6.125 -1.930 -2.454 1.00 74.19 186 PHE A CA 1
ATOM 1527 C C . PHE A 1 186 ? 7.059 -0.752 -2.283 1.00 74.19 186 PHE A C 1
ATOM 1529 O O . PHE A 1 186 ? 7.865 -0.506 -3.165 1.00 74.19 186 PHE A O 1
ATOM 1536 N N . TRP A 1 187 ? 6.952 -0.048 -1.155 1.00 68.62 187 TRP A N 1
ATOM 1537 C CA . TRP A 1 187 ? 7.790 1.106 -0.905 1.00 68.62 187 TRP A CA 1
ATOM 1538 C C . TRP A 1 187 ? 9.249 0.668 -0.873 1.00 68.62 187 TRP A C 1
ATOM 1540 O O . TRP A 1 187 ? 9.977 1.164 -1.695 1.00 68.62 187 TRP A O 1
ATOM 1550 N N . ALA A 1 188 ? 9.669 -0.328 -0.097 1.00 59.50 188 ALA A N 1
ATOM 1551 C CA . ALA A 1 188 ? 11.065 -0.781 -0.049 1.00 59.50 188 ALA A CA 1
ATOM 1552 C C . ALA A 1 188 ? 11.631 -1.262 -1.396 1.00 59.50 188 ALA A C 1
ATOM 1554 O O . ALA A 1 188 ? 12.823 -1.107 -1.635 1.00 59.50 188 ALA A O 1
ATOM 1555 N N . LEU A 1 189 ? 10.815 -1.847 -2.279 1.00 57.72 189 LEU A N 1
ATOM 1556 C CA . LEU A 1 189 ? 11.232 -2.176 -3.646 1.00 57.72 189 LEU A CA 1
ATOM 1557 C C . LEU A 1 189 ? 11.301 -0.931 -4.527 1.00 57.72 189 LEU A C 1
ATOM 1559 O O . LEU A 1 189 ? 12.252 -0.767 -5.274 1.00 57.72 189 LEU A O 1
ATOM 1563 N N . TYR A 1 190 ? 10.320 -0.044 -4.412 1.00 63.66 190 TYR A N 1
ATOM 1564 C CA . TYR A 1 190 ? 10.174 1.137 -5.245 1.00 63.66 190 TYR A CA 1
ATOM 1565 C C . TYR A 1 190 ? 11.298 2.154 -5.115 1.00 63.66 190 TYR A C 1
ATOM 1567 O O . TYR A 1 190 ? 11.672 2.784 -6.093 1.00 63.66 190 TYR A O 1
ATOM 1575 N N . LEU A 1 191 ? 11.707 2.576 -3.936 1.00 56.69 191 LEU A N 1
ATOM 1576 C CA . LEU A 1 191 ? 12.469 1.948 -2.920 1.00 56.69 191 LEU A CA 1
ATOM 1577 C C . LEU A 1 191 ? 13.877 1.706 -3.499 1.00 56.69 191 LEU A C 1
ATOM 1579 O O . LEU A 1 191 ? 14.377 2.467 -4.327 1.00 56.69 191 LEU A O 1
ATOM 1583 N N . ALA A 1 192 ? 14.460 0.574 -3.140 1.00 52.19 192 ALA A N 1
ATOM 1584 C CA . ALA A 1 192 ? 15.700 0.026 -3.675 1.00 52.19 192 ALA A CA 1
ATOM 1585 C C . ALA A 1 192 ? 15.901 0.214 -5.194 1.00 52.19 192 ALA A C 1
ATOM 1587 O O . ALA A 1 192 ? 16.962 0.686 -5.596 1.00 52.19 192 ALA A O 1
ATOM 1588 N N . ASP A 1 193 ? 14.909 -0.128 -6.019 1.00 53.09 193 ASP A N 1
ATOM 1589 C CA . ASP A 1 193 ? 14.917 0.119 -7.459 1.00 53.09 193 ASP A CA 1
ATOM 1590 C C . ASP A 1 193 ? 13.482 0.088 -8.037 1.00 53.09 193 ASP A C 1
ATOM 1592 O O . ASP A 1 193 ? 12.883 -0.987 -8.161 1.00 53.09 193 ASP A O 1
ATOM 1596 N N . PRO A 1 194 ? 12.924 1.233 -8.464 1.00 58.03 194 PRO A N 1
ATOM 1597 C CA . PRO A 1 194 ? 11.584 1.308 -9.053 1.00 58.03 194 PRO A CA 1
ATOM 1598 C C . PRO A 1 194 ? 11.437 0.485 -10.340 1.00 58.03 194 PRO A C 1
ATOM 1600 O O . PRO A 1 194 ? 10.327 0.059 -10.662 1.00 58.03 194 PRO A O 1
ATOM 1603 N N . GLY A 1 195 ? 12.542 0.201 -11.042 1.00 53.22 195 GLY A N 1
ATOM 1604 C CA . GLY A 1 195 ? 12.568 -0.675 -12.213 1.00 53.22 195 GLY A CA 1
ATOM 1605 C C . GLY A 1 195 ? 12.286 -2.148 -11.898 1.00 53.22 195 GLY A C 1
ATOM 1606 O O . GLY A 1 195 ? 12.007 -2.922 -12.807 1.00 53.22 195 GLY A O 1
ATOM 1607 N N . THR A 1 196 ? 12.292 -2.554 -10.623 1.00 56.12 196 THR A N 1
ATOM 1608 C CA . THR A 1 196 ? 11.992 -3.940 -10.214 1.00 56.12 196 THR A CA 1
ATOM 1609 C C . THR A 1 196 ? 10.495 -4.252 -10.118 1.00 56.12 196 THR A C 1
ATOM 1611 O O . THR A 1 196 ? 10.127 -5.423 -9.997 1.00 56.12 196 THR A O 1
ATOM 1614 N N . LEU A 1 197 ? 9.623 -3.237 -10.176 1.00 54.53 197 LEU A N 1
ATOM 1615 C CA . LEU A 1 197 ? 8.167 -3.376 -10.032 1.00 54.53 197 LEU A CA 1
ATOM 1616 C C . LEU A 1 197 ? 7.411 -3.480 -11.371 1.00 54.53 197 LEU A C 1
ATOM 1618 O O . LEU A 1 197 ? 6.243 -3.863 -11.363 1.00 54.53 197 LEU A O 1
ATOM 1622 N N . ALA A 1 198 ? 8.064 -3.183 -12.500 1.00 44.88 198 ALA A N 1
ATOM 1623 C CA . ALA A 1 198 ? 7.513 -3.288 -13.855 1.00 44.88 198 ALA A CA 1
ATOM 1624 C C . ALA A 1 198 ? 8.615 -3.733 -14.833 1.00 44.88 198 ALA A C 1
ATOM 1626 O O . ALA A 1 198 ? 9.713 -3.179 -14.810 1.00 44.88 198 ALA A O 1
ATOM 1627 N N . LYS A 1 199 ? 8.344 -4.733 -15.681 1.00 45.78 199 LYS A N 1
ATOM 1628 C CA . LYS A 1 199 ? 9.269 -5.194 -16.728 1.00 45.78 199 LYS A CA 1
ATOM 1629 C C . LYS A 1 199 ? 8.754 -4.711 -18.076 1.00 45.78 199 LYS A C 1
ATOM 1631 O O . LYS A 1 199 ? 8.240 -5.470 -18.887 1.00 45.78 199 LYS A O 1
ATOM 1636 N N . ASP A 1 200 ? 8.894 -3.419 -18.295 1.00 41.44 200 ASP A N 1
ATOM 1637 C CA . ASP A 1 200 ? 8.510 -2.773 -19.531 1.00 41.44 200 ASP A CA 1
ATOM 1638 C C . ASP A 1 200 ? 9.243 -1.438 -19.571 1.00 41.44 200 ASP A C 1
ATOM 1640 O O . ASP A 1 200 ? 9.464 -0.788 -18.546 1.00 41.44 200 ASP A O 1
ATOM 1644 N N . GLU A 1 201 ? 9.630 -1.021 -20.768 1.00 44.03 201 GLU A N 1
ATOM 1645 C CA . GLU A 1 201 ? 10.414 0.175 -21.093 1.00 44.03 201 GLU A CA 1
ATOM 1646 C C . GLU A 1 201 ? 9.829 1.510 -20.557 1.00 44.03 201 GLU A C 1
ATOM 1648 O O . GLU A 1 201 ? 10.393 2.577 -20.789 1.00 44.03 201 GLU A O 1
ATOM 1653 N N . MET A 1 202 ? 8.742 1.466 -19.778 1.00 39.66 202 MET A N 1
ATOM 1654 C CA . MET A 1 202 ? 8.028 2.588 -19.169 1.00 39.66 202 MET A CA 1
ATOM 1655 C C . MET A 1 202 ? 8.274 2.813 -17.658 1.00 39.66 202 MET A C 1
ATOM 1657 O O . MET A 1 202 ? 7.810 3.821 -17.131 1.00 39.66 202 MET A O 1
ATOM 1661 N N . GLY A 1 203 ? 9.003 1.951 -16.934 1.00 40.75 203 GLY A N 1
ATOM 1662 C CA . GLY A 1 203 ? 9.053 1.998 -15.452 1.00 40.75 203 GLY A CA 1
ATOM 1663 C C . GLY A 1 203 ? 10.241 2.706 -14.772 1.00 40.75 203 GLY A C 1
ATOM 1664 O O . GLY A 1 203 ? 10.277 2.810 -13.549 1.00 40.75 203 GLY A O 1
ATOM 1665 N N . ARG A 1 204 ? 11.237 3.194 -15.520 1.00 33.12 204 ARG A N 1
ATOM 1666 C CA . ARG A 1 204 ? 12.587 3.548 -15.012 1.00 33.12 204 ARG A CA 1
ATOM 1667 C C . ARG A 1 204 ? 12.705 4.764 -14.070 1.00 33.12 204 ARG A C 1
ATOM 1669 O O . ARG A 1 204 ? 13.800 5.297 -13.932 1.00 33.12 204 ARG A O 1
ATOM 1676 N N . LYS A 1 205 ? 11.647 5.295 -13.462 1.00 36.00 205 LYS A N 1
ATOM 1677 C CA . LYS A 1 205 ? 11.744 6.623 -12.833 1.00 36.00 205 LYS A CA 1
ATOM 1678 C C . LYS A 1 205 ? 11.194 6.652 -11.415 1.00 36.00 205 LYS A C 1
ATOM 1680 O O . LYS A 1 205 ? 10.036 6.981 -11.185 1.00 36.00 205 LYS A O 1
ATOM 1685 N N . ASN A 1 206 ? 12.146 6.469 -10.502 1.00 43.50 206 ASN A N 1
ATOM 1686 C CA . ASN A 1 206 ? 12.144 6.909 -9.107 1.00 43.50 206 ASN A CA 1
ATOM 1687 C C . ASN A 1 206 ? 11.259 6.030 -8.217 1.00 43.50 206 ASN A C 1
ATOM 1689 O O . ASN A 1 206 ? 10.152 5.712 -8.587 1.00 43.50 206 ASN A O 1
ATOM 1693 N N . SER A 1 207 ? 11.637 5.670 -6.997 1.00 35.38 207 SER A N 1
ATOM 1694 C CA . SER A 1 207 ? 12.213 6.578 -6.006 1.00 35.38 207 SER A CA 1
ATOM 1695 C C . SER A 1 207 ? 12.676 5.763 -4.810 1.00 35.38 207 SER A C 1
ATOM 1697 O O . SER A 1 207 ? 11.807 5.093 -4.310 1.00 35.38 207 SER A O 1
ATOM 1699 N N . CYS A 1 208 ? 13.923 5.881 -4.327 1.00 33.28 208 CYS A N 1
ATOM 1700 C CA . CYS A 1 208 ? 14.492 5.232 -3.120 1.00 33.28 208 CYS A CA 1
ATOM 1701 C C . CYS A 1 208 ? 14.148 5.893 -1.769 1.00 33.28 208 CYS A C 1
ATOM 1703 O O . CYS A 1 208 ? 13.695 7.035 -1.761 1.00 33.28 208 CYS A O 1
ATOM 1705 N N . ASP A 1 209 ? 14.357 5.119 -0.688 1.00 36.47 209 ASP A N 1
ATOM 1706 C CA . ASP A 1 209 ? 13.653 5.005 0.614 1.00 36.47 209 ASP A CA 1
ATOM 1707 C C . ASP A 1 209 ? 13.584 6.345 1.395 1.00 36.47 209 ASP A C 1
ATOM 1709 O O . ASP A 1 209 ? 14.132 7.353 0.977 1.00 36.47 209 ASP A O 1
ATOM 1713 N N . GLU A 1 210 ? 12.927 6.501 2.543 1.00 41.22 210 GLU A N 1
ATOM 1714 C CA . GLU A 1 210 ? 13.584 6.063 3.775 1.00 41.22 210 GLU A CA 1
ATOM 1715 C C . GLU A 1 210 ? 12.741 6.364 5.023 1.00 41.22 210 GLU A C 1
ATOM 1717 O O . GLU A 1 210 ? 12.001 7.346 5.115 1.00 41.22 210 GLU A O 1
ATOM 1722 N N . MET A 1 211 ? 12.727 5.429 5.981 1.00 35.59 211 MET A N 1
ATOM 1723 C CA . MET A 1 211 ? 13.672 5.348 7.107 1.00 35.59 211 MET A CA 1
ATOM 1724 C C . MET A 1 211 ? 13.690 6.644 7.938 1.00 35.59 211 MET A C 1
ATOM 1726 O O . MET A 1 211 ? 13.725 7.770 7.449 1.00 35.59 211 MET A O 1
ATOM 1730 N N . LYS A 1 212 ? 13.606 6.494 9.265 1.00 34.91 212 LYS A N 1
ATOM 1731 C CA . LYS A 1 212 ? 13.684 7.630 10.192 1.00 34.91 212 LYS A CA 1
ATOM 1732 C C . LYS A 1 212 ? 15.104 8.180 10.181 1.00 34.91 212 LYS A C 1
ATOM 1734 O O . LYS A 1 212 ? 15.961 7.746 10.944 1.00 34.91 212 LYS A O 1
ATOM 1739 N N . PHE A 1 213 ? 15.314 9.151 9.313 1.00 38.94 213 PHE A N 1
ATOM 1740 C CA . PHE A 1 213 ? 16.566 9.856 9.145 1.00 38.94 213 PHE A CA 1
ATOM 1741 C C . PHE A 1 213 ? 16.721 10.964 10.186 1.00 38.94 213 PHE A C 1
ATOM 1743 O O . PHE A 1 213 ? 15.765 11.641 10.576 1.00 38.94 213 PHE A O 1
ATOM 1750 N N . SER A 1 214 ? 17.964 11.182 10.619 1.00 42.25 214 SER A N 1
ATOM 1751 C CA . SER A 1 214 ? 18.347 12.431 11.283 1.00 42.25 214 SER A CA 1
ATOM 1752 C C . SER A 1 214 ? 17.898 13.606 10.414 1.00 42.25 214 SER A C 1
ATOM 1754 O O . SER A 1 214 ? 17.988 13.518 9.193 1.00 42.25 214 SER A O 1
ATOM 1756 N N . LYS A 1 215 ? 17.444 14.722 11.002 1.00 53.00 215 LYS A N 1
ATOM 1757 C CA . LYS A 1 215 ? 16.976 15.886 10.222 1.00 53.00 215 LYS A CA 1
ATOM 1758 C C . LYS A 1 215 ? 17.991 16.306 9.154 1.00 53.00 215 LYS A C 1
ATOM 1760 O O . LYS A 1 215 ? 17.601 16.639 8.043 1.00 53.00 215 LYS A O 1
ATOM 1765 N N . THR A 1 216 ? 19.279 16.224 9.482 1.00 51.25 216 THR A N 1
ATOM 1766 C CA . THR A 1 216 ? 20.397 16.521 8.578 1.00 51.25 216 THR A CA 1
ATOM 1767 C C . THR A 1 216 ? 20.503 15.519 7.436 1.00 51.25 216 THR A C 1
ATOM 1769 O O . THR A 1 216 ? 20.852 15.880 6.321 1.00 51.25 216 THR A O 1
ATOM 1772 N N . ALA A 1 217 ? 20.193 14.258 7.704 1.00 52.69 217 ALA A N 1
ATOM 1773 C CA . ALA A 1 217 ? 20.235 13.203 6.717 1.00 52.69 217 ALA A CA 1
ATOM 1774 C C . ALA A 1 217 ? 18.978 13.259 5.812 1.00 52.69 217 ALA A C 1
ATOM 1776 O O . ALA A 1 217 ? 19.124 13.108 4.607 1.00 52.69 217 ALA A O 1
ATOM 1777 N N . VAL A 1 218 ? 17.783 13.574 6.347 1.00 53.53 218 VAL A N 1
ATOM 1778 C CA . VAL A 1 218 ? 16.570 13.823 5.531 1.00 53.53 218 VAL A CA 1
ATOM 1779 C C . VAL A 1 218 ? 16.813 14.997 4.583 1.00 53.53 218 VAL A C 1
ATOM 1781 O O . VAL A 1 218 ? 16.522 14.910 3.398 1.00 53.53 218 VAL A O 1
ATOM 1784 N N . LEU A 1 219 ? 17.389 16.094 5.090 1.00 61.44 219 LEU A N 1
ATOM 1785 C CA . LEU A 1 219 ? 17.717 17.272 4.280 1.00 61.44 219 LEU A CA 1
ATOM 1786 C C . LEU A 1 219 ? 18.748 16.950 3.187 1.00 61.44 219 LEU A C 1
ATOM 1788 O O . LEU A 1 219 ? 18.604 17.420 2.062 1.00 61.44 219 LEU A O 1
ATOM 1792 N N . LYS A 1 220 ? 19.752 16.115 3.489 1.00 61.31 220 LYS A N 1
ATOM 1793 C CA . LYS A 1 220 ? 20.715 15.625 2.490 1.00 61.31 220 LYS A CA 1
ATOM 1794 C C . LYS A 1 220 ? 20.050 14.728 1.442 1.00 61.31 220 LYS A C 1
ATOM 1796 O O . LYS A 1 220 ? 20.318 14.911 0.260 1.00 61.31 220 LYS A O 1
ATOM 1801 N N . GLY A 1 221 ? 19.157 13.828 1.855 1.00 59.75 221 GLY A N 1
ATOM 1802 C CA . GLY A 1 221 ? 18.379 12.978 0.950 1.00 59.75 221 GLY A CA 1
ATOM 1803 C C . GLY A 1 221 ? 17.499 13.794 0.003 1.00 59.75 221 GLY A C 1
ATOM 1804 O O . GLY A 1 221 ? 17.561 13.600 -1.207 1.00 59.75 221 GLY A O 1
ATOM 1805 N N . ILE A 1 222 ? 16.772 14.790 0.527 1.00 59.75 222 ILE A N 1
ATOM 1806 C CA . ILE A 1 222 ? 15.976 15.727 -0.285 1.00 59.75 222 ILE A CA 1
ATOM 1807 C C . ILE A 1 222 ? 16.872 16.475 -1.283 1.00 59.75 222 ILE A C 1
ATOM 1809 O O . ILE A 1 222 ? 16.521 16.577 -2.456 1.00 59.75 222 ILE A O 1
ATOM 1813 N N . GLY A 1 223 ? 18.041 16.962 -0.856 1.00 67.25 223 GLY A N 1
ATOM 1814 C CA . GLY A 1 223 ? 18.982 17.657 -1.740 1.00 67.25 223 GLY A CA 1
ATOM 1815 C C . GLY A 1 223 ? 19.511 16.781 -2.881 1.00 67.25 223 GLY A C 1
ATOM 1816 O O . GLY A 1 223 ? 19.541 17.221 -4.032 1.00 67.25 223 GLY A O 1
ATOM 1817 N N . ILE A 1 224 ? 19.879 15.531 -2.585 1.00 70.25 224 ILE A N 1
ATOM 1818 C CA . ILE A 1 224 ? 20.354 14.564 -3.586 1.00 70.25 224 ILE A CA 1
ATOM 1819 C C . ILE A 1 224 ? 19.227 14.212 -4.559 1.00 70.25 224 ILE A C 1
ATOM 1821 O O . ILE A 1 224 ? 19.419 14.298 -5.771 1.00 70.25 224 ILE A O 1
ATOM 1825 N N . PHE A 1 225 ? 18.038 13.897 -4.042 1.00 62.22 225 PHE A N 1
ATOM 1826 C CA . PHE A 1 225 ? 16.870 13.563 -4.853 1.00 62.22 225 PHE A CA 1
ATOM 1827 C C . PHE A 1 225 ? 16.498 14.696 -5.815 1.00 62.22 225 PHE A C 1
ATOM 1829 O O . PHE A 1 225 ? 16.360 14.463 -7.010 1.00 62.22 225 PHE A O 1
ATOM 1836 N N . VAL A 1 226 ? 16.401 15.936 -5.325 1.00 64.50 226 VAL A N 1
ATOM 1837 C CA . VAL A 1 226 ? 16.080 17.107 -6.157 1.00 64.50 226 VAL A CA 1
ATOM 1838 C C . VAL A 1 226 ? 17.129 17.320 -7.251 1.00 64.50 226 VAL A C 1
ATOM 1840 O O . VAL A 1 226 ? 16.779 17.643 -8.384 1.00 64.50 226 VAL A O 1
ATOM 1843 N N . THR A 1 227 ? 18.408 17.104 -6.940 1.00 72.12 227 THR A N 1
ATOM 1844 C CA . THR A 1 227 ? 19.502 17.264 -7.908 1.00 72.12 227 THR A CA 1
ATOM 1845 C C . THR A 1 227 ? 19.435 16.206 -9.007 1.00 72.12 227 THR A C 1
ATOM 1847 O O . THR A 1 227 ? 19.461 16.547 -10.188 1.00 72.12 227 THR A O 1
ATOM 1850 N N . LEU A 1 228 ? 19.280 14.932 -8.635 1.00 61.91 228 LEU A N 1
ATOM 1851 C CA . LEU A 1 228 ? 19.130 13.833 -9.592 1.00 61.91 228 LEU A CA 1
ATOM 1852 C C . LEU A 1 228 ? 17.874 14.005 -10.447 1.00 61.91 228 LEU A C 1
ATOM 1854 O O . LEU A 1 228 ? 17.917 13.813 -11.658 1.00 61.91 228 LEU A O 1
ATOM 1858 N N . TYR A 1 229 ? 16.781 14.455 -9.836 1.00 60.75 229 TYR A N 1
ATOM 1859 C CA . TYR A 1 229 ? 15.531 14.704 -10.535 1.00 60.75 229 TYR A CA 1
ATOM 1860 C C . TYR A 1 229 ? 15.647 15.826 -11.573 1.00 60.75 229 TYR A C 1
ATOM 1862 O O . TYR A 1 229 ? 15.133 15.705 -12.685 1.00 60.75 229 TYR A O 1
ATOM 1870 N N . LEU A 1 230 ? 16.368 16.906 -11.255 1.00 73.25 230 LEU A N 1
ATOM 1871 C CA . LEU A 1 230 ? 16.647 17.957 -12.229 1.00 73.25 230 LEU A CA 1
ATOM 1872 C C . LEU A 1 230 ? 17.523 17.458 -13.373 1.00 73.25 230 LEU A C 1
ATOM 1874 O O . LEU A 1 230 ? 17.210 17.759 -14.523 1.00 73.25 230 LEU A O 1
ATOM 1878 N N . ILE A 1 231 ? 18.574 16.687 -13.084 1.00 79.19 231 ILE A N 1
ATOM 1879 C CA . ILE A 1 231 ? 19.426 16.081 -14.118 1.00 79.19 231 ILE A CA 1
ATOM 1880 C C . ILE A 1 231 ? 18.577 15.227 -15.059 1.00 79.19 231 ILE A C 1
ATOM 1882 O O . ILE A 1 231 ? 18.664 15.366 -16.273 1.00 79.19 231 ILE A O 1
ATOM 1886 N N . ASP A 1 232 ? 17.698 14.406 -14.502 1.00 60.69 232 ASP A N 1
ATOM 1887 C CA . ASP A 1 232 ? 16.854 13.484 -15.244 1.00 60.69 232 ASP A CA 1
ATOM 1888 C C . ASP A 1 232 ? 15.782 14.204 -16.094 1.00 60.69 232 ASP A C 1
ATOM 1890 O O . ASP A 1 232 ? 15.507 13.817 -17.228 1.00 60.69 232 ASP A O 1
ATOM 1894 N N . ILE A 1 233 ? 15.218 15.325 -15.628 1.00 69.69 233 ILE A N 1
ATOM 1895 C CA . ILE A 1 233 ? 14.337 16.166 -16.466 1.00 69.69 233 ILE A CA 1
ATOM 1896 C C . ILE A 1 233 ? 15.104 16.785 -17.640 1.00 69.69 233 ILE A C 1
ATOM 1898 O O . ILE A 1 233 ? 14.577 16.838 -18.753 1.00 69.69 233 ILE A O 1
ATOM 1902 N N . HIS A 1 234 ? 16.335 17.248 -17.412 1.00 78.25 234 HIS A N 1
ATOM 1903 C CA . HIS A 1 234 ? 17.166 17.809 -18.479 1.00 78.25 234 HIS A CA 1
ATOM 1904 C C . HIS A 1 234 ? 17.649 16.723 -19.444 1.00 78.25 234 HIS A C 1
ATOM 1906 O O . HIS A 1 234 ? 17.727 16.971 -20.643 1.00 78.25 234 HIS A O 1
ATOM 1912 N N . TYR A 1 235 ? 17.896 15.511 -18.948 1.00 75.31 235 TYR A N 1
ATOM 1913 C CA . TYR A 1 235 ? 18.223 14.349 -19.764 1.00 75.31 235 TYR A CA 1
ATOM 1914 C C . TYR A 1 235 ? 17.049 13.939 -20.661 1.00 75.31 235 TYR A C 1
ATOM 1916 O O . TYR A 1 235 ? 17.242 13.727 -21.857 1.00 75.31 235 TYR A O 1
ATOM 1924 N N . VAL A 1 236 ? 15.819 13.906 -20.133 1.00 61.12 236 VAL A N 1
ATOM 1925 C CA . VAL A 1 236 ? 14.610 13.674 -20.945 1.00 61.12 236 VAL A CA 1
ATOM 1926 C C . VAL A 1 236 ? 14.436 14.768 -21.996 1.00 61.12 236 VAL A C 1
ATOM 1928 O O . VAL A 1 236 ? 14.170 14.456 -23.149 1.00 61.12 236 VAL A O 1
ATOM 1931 N N . TYR A 1 237 ? 14.650 16.038 -21.645 1.00 80.38 237 TYR A N 1
ATOM 1932 C CA . TYR A 1 237 ? 14.604 17.121 -22.629 1.00 80.38 237 TYR A CA 1
ATOM 1933 C C . TYR A 1 237 ? 15.654 16.952 -23.733 1.00 80.38 237 TYR A C 1
ATOM 1935 O O . TYR A 1 237 ? 15.341 17.112 -24.910 1.00 80.38 237 TYR A O 1
ATOM 1943 N N . TYR A 1 238 ? 16.882 16.591 -23.359 1.00 81.62 238 TYR A N 1
ATOM 1944 C CA . TYR A 1 238 ? 17.978 16.389 -24.300 1.00 81.62 238 TYR A CA 1
ATOM 1945 C C . TYR A 1 238 ? 17.744 15.194 -25.235 1.00 81.62 238 TYR A C 1
ATOM 1947 O O . TYR A 1 238 ? 18.088 15.263 -26.409 1.00 81.62 238 TYR A O 1
ATOM 1955 N N . THR A 1 239 ? 17.144 14.112 -24.732 1.00 67.06 239 THR A N 1
ATOM 1956 C CA . THR A 1 239 ? 16.946 12.867 -25.495 1.00 67.06 239 THR A CA 1
ATOM 1957 C C . THR A 1 239 ? 15.636 12.828 -26.275 1.00 67.06 239 THR A C 1
ATOM 1959 O O . THR A 1 239 ? 15.621 12.374 -27.414 1.00 67.06 239 THR A O 1
ATOM 1962 N N . ALA A 1 240 ? 14.540 13.308 -25.690 1.00 62.72 240 ALA A N 1
ATOM 1963 C CA . ALA A 1 240 ? 13.207 13.250 -26.286 1.00 62.72 240 ALA A CA 1
ATOM 1964 C C . ALA A 1 240 ? 12.794 14.560 -26.981 1.00 62.72 240 ALA A C 1
ATOM 1966 O O . ALA A 1 240 ? 11.768 14.603 -27.656 1.00 62.72 240 ALA A O 1
ATOM 1967 N N . GLY A 1 241 ? 13.564 15.643 -26.818 1.00 80.94 241 GLY A N 1
ATOM 1968 C CA . GLY A 1 241 ? 13.311 16.938 -27.460 1.00 80.94 241 GLY A CA 1
ATOM 1969 C C . GLY A 1 241 ? 12.160 17.749 -26.850 1.00 80.94 241 GLY A C 1
ATOM 1970 O O . GLY A 1 241 ? 11.840 18.830 -27.343 1.00 80.94 241 GLY A O 1
ATOM 1971 N N . PHE A 1 242 ? 11.539 17.271 -25.768 1.00 67.19 242 PHE A N 1
ATOM 1972 C CA . PHE A 1 242 ? 10.483 17.981 -25.047 1.00 67.19 242 PHE A CA 1
ATOM 1973 C C . PHE A 1 242 ? 10.695 17.924 -23.533 1.00 67.19 242 PHE A C 1
ATOM 1975 O O . PHE A 1 242 ? 11.266 16.984 -22.985 1.00 67.19 242 PHE A O 1
ATOM 1982 N N . TRP A 1 243 ? 10.234 18.957 -22.827 1.00 73.19 243 TRP A N 1
ATOM 1983 C CA . TRP A 1 243 ? 10.317 18.984 -21.370 1.00 73.19 243 TRP A CA 1
ATOM 1984 C C . TRP A 1 243 ? 9.306 18.011 -20.776 1.00 73.19 243 TRP A C 1
ATOM 1986 O O . TRP A 1 243 ? 8.125 18.081 -21.110 1.00 73.19 243 TRP A O 1
ATOM 1996 N N . ALA A 1 244 ? 9.741 17.203 -19.806 1.00 63.81 244 ALA A N 1
ATOM 1997 C CA . ALA A 1 244 ? 8.839 16.370 -19.004 1.00 63.81 244 ALA A CA 1
ATOM 1998 C C . ALA A 1 244 ? 7.689 17.188 -18.375 1.00 63.81 244 ALA A C 1
ATOM 2000 O O . ALA A 1 244 ? 6.594 16.675 -18.165 1.00 63.81 244 ALA A O 1
ATOM 2001 N N . TYR A 1 245 ? 7.927 18.484 -18.133 1.00 71.50 245 TYR A N 1
ATOM 2002 C CA . TYR A 1 245 ? 6.910 19.457 -17.751 1.00 71.50 245 TYR A CA 1
ATOM 2003 C C . TYR A 1 245 ? 6.750 20.533 -18.832 1.00 71.50 245 TYR A C 1
ATOM 2005 O O . TYR A 1 245 ? 7.622 21.398 -18.955 1.00 71.50 245 TYR A O 1
ATOM 2013 N N . PRO A 1 246 ? 5.621 20.562 -19.564 1.00 75.25 246 PRO A N 1
ATOM 2014 C CA . PRO A 1 246 ? 5.406 21.503 -20.666 1.00 75.25 246 PRO A CA 1
ATOM 2015 C C . PRO A 1 246 ? 5.555 22.986 -20.292 1.00 75.25 246 PRO A C 1
ATOM 2017 O O . PRO A 1 246 ? 5.938 23.798 -21.132 1.00 75.25 246 PRO A O 1
ATOM 2020 N N . ILE A 1 247 ? 5.294 23.356 -19.031 1.00 64.88 247 ILE A N 1
ATOM 2021 C CA . ILE A 1 247 ? 5.476 24.728 -18.537 1.00 64.88 247 ILE A CA 1
ATOM 2022 C C . ILE A 1 247 ? 6.940 25.179 -18.632 1.00 64.88 247 ILE A C 1
ATOM 2024 O O . ILE A 1 247 ? 7.195 26.305 -19.045 1.00 64.88 247 ILE A O 1
ATOM 2028 N N . LEU A 1 248 ? 7.911 24.291 -18.380 1.00 73.69 248 LEU A N 1
ATOM 2029 C CA . LEU A 1 248 ? 9.334 24.626 -18.482 1.00 73.69 248 LEU A CA 1
ATOM 2030 C C . LEU A 1 248 ? 9.717 25.010 -19.912 1.00 73.69 248 LEU A C 1
ATOM 2032 O O . LEU A 1 248 ? 10.489 25.940 -20.087 1.00 73.69 248 LEU A O 1
ATOM 2036 N N . GLY A 1 249 ? 9.114 24.395 -20.932 1.00 76.88 249 GLY A N 1
ATOM 2037 C CA . GLY A 1 249 ? 9.334 24.777 -22.331 1.00 76.88 249 GLY A CA 1
ATOM 2038 C C . GLY A 1 249 ? 8.821 26.175 -22.685 1.00 76.88 249 GLY A C 1
ATOM 2039 O O . GLY A 1 249 ? 9.363 26.805 -23.589 1.00 76.88 249 GLY A O 1
ATOM 2040 N N . LYS A 1 250 ? 7.825 26.683 -21.949 1.00 81.00 250 LYS A N 1
ATOM 2041 C CA . LYS A 1 250 ? 7.183 27.984 -22.199 1.00 81.00 250 LYS A CA 1
ATOM 2042 C C . LYS A 1 250 ? 7.842 29.160 -21.471 1.00 81.00 250 LYS A C 1
ATOM 2044 O O . LYS A 1 250 ? 7.631 30.301 -21.866 1.00 81.00 250 LYS A O 1
ATOM 2049 N N . LEU A 1 251 ? 8.617 28.915 -20.413 1.00 77.25 251 LEU A N 1
ATOM 2050 C CA . LEU A 1 251 ? 9.290 29.979 -19.654 1.00 77.25 251 LEU A CA 1
ATOM 2051 C C . LEU A 1 251 ? 10.632 30.361 -20.304 1.00 77.25 251 LEU A C 1
ATOM 2053 O O . LEU A 1 251 ? 11.268 29.517 -20.926 1.00 77.25 251 LEU A O 1
ATOM 2057 N N . ALA A 1 252 ? 11.108 31.599 -20.136 1.00 84.19 252 ALA A N 1
ATOM 2058 C CA . ALA A 1 252 ? 12.497 31.957 -20.462 1.00 84.19 252 ALA A CA 1
ATOM 2059 C C . ALA A 1 252 ? 13.457 31.451 -19.367 1.00 84.19 252 ALA A C 1
ATOM 2061 O O . ALA A 1 252 ? 13.033 31.246 -18.230 1.00 84.19 252 ALA A O 1
ATOM 2062 N N . LEU A 1 253 ? 14.748 31.276 -19.681 1.00 82.56 253 LEU A N 1
ATOM 2063 C CA . LEU A 1 253 ? 15.753 30.718 -18.759 1.00 82.56 253 LEU A CA 1
ATOM 2064 C C . LEU A 1 253 ? 15.714 31.299 -17.325 1.00 82.56 253 LEU A C 1
ATOM 2066 O O . LEU A 1 253 ? 15.625 30.497 -16.394 1.00 82.56 253 LEU A O 1
ATOM 2070 N N . PRO A 1 254 ? 15.700 32.632 -17.099 1.00 84.69 254 PRO A N 1
ATOM 2071 C CA . PRO A 1 254 ? 15.647 33.172 -15.737 1.00 84.69 254 PRO A CA 1
ATOM 2072 C C . PRO A 1 254 ? 14.365 32.775 -14.990 1.00 84.69 254 PRO A C 1
ATOM 2074 O O . PRO A 1 254 ? 14.414 32.445 -13.807 1.00 84.69 254 PRO A O 1
ATOM 2077 N N . PHE A 1 255 ? 13.223 32.721 -15.680 1.00 78.81 255 PHE A N 1
ATOM 2078 C CA . PHE A 1 255 ? 11.956 32.310 -15.077 1.00 78.81 255 PHE A CA 1
ATOM 2079 C C . PHE A 1 255 ? 11.874 30.792 -14.859 1.00 78.81 255 PHE A C 1
ATOM 2081 O O . PHE A 1 255 ? 11.252 30.361 -13.893 1.00 78.81 255 PHE A O 1
ATOM 2088 N N . ARG A 1 256 ? 12.528 29.970 -15.694 1.00 79.19 256 ARG A N 1
ATOM 2089 C CA . ARG A 1 256 ? 12.661 28.517 -15.458 1.00 79.19 256 ARG A CA 1
ATOM 2090 C C . ARG A 1 256 ? 13.451 28.244 -14.185 1.00 79.19 256 ARG A C 1
ATOM 2092 O O . ARG A 1 256 ? 13.012 27.453 -13.357 1.00 79.19 256 ARG A O 1
ATOM 2099 N N . LEU A 1 257 ? 14.586 28.927 -14.020 1.00 81.69 257 LEU A N 1
ATOM 2100 C CA . LEU A 1 257 ? 15.408 28.821 -12.815 1.00 81.69 257 LEU A CA 1
ATOM 2101 C C . LEU A 1 257 ? 14.621 29.271 -11.582 1.00 81.69 257 LEU A C 1
ATOM 2103 O O . LEU A 1 257 ? 14.596 28.559 -10.583 1.00 81.69 257 LEU A O 1
ATOM 2107 N N . LEU A 1 258 ? 13.900 30.391 -11.678 1.00 79.50 258 LEU A N 1
ATOM 2108 C CA . LEU A 1 258 ? 13.033 30.868 -10.602 1.00 79.50 258 LEU A CA 1
ATOM 2109 C C . LEU A 1 258 ? 11.924 29.862 -10.252 1.00 79.50 258 LEU A C 1
ATOM 2111 O O . LEU A 1 258 ? 11.710 29.580 -9.077 1.00 79.50 258 LEU A O 1
ATOM 2115 N N . PHE A 1 259 ? 11.244 29.295 -11.251 1.00 68.50 259 PHE A N 1
ATOM 2116 C CA . PHE A 1 259 ? 10.199 28.287 -11.052 1.00 68.50 259 PHE A CA 1
ATOM 2117 C C . PHE A 1 259 ? 10.747 27.055 -10.325 1.00 68.50 259 PHE A C 1
ATOM 2119 O O . PHE A 1 259 ? 10.161 26.595 -9.347 1.00 68.50 259 PHE A O 1
ATOM 2126 N N . ILE A 1 260 ? 11.916 26.571 -10.750 1.00 74.94 260 ILE A N 1
ATOM 2127 C CA . ILE A 1 260 ? 12.608 25.454 -10.106 1.00 74.94 260 ILE A CA 1
ATOM 2128 C C . ILE A 1 260 ? 12.949 25.796 -8.650 1.00 74.94 260 ILE A C 1
ATOM 2130 O O . ILE A 1 260 ? 12.650 25.003 -7.758 1.00 74.94 260 ILE A O 1
ATOM 2134 N N . VAL A 1 261 ? 13.504 26.984 -8.384 1.00 79.62 261 VAL A N 1
ATOM 2135 C CA . VAL A 1 261 ? 13.820 27.443 -7.021 1.00 79.62 261 VAL A CA 1
ATOM 2136 C C . VAL A 1 261 ? 12.564 27.507 -6.148 1.00 79.62 261 VAL A C 1
ATOM 2138 O O . VAL A 1 261 ? 12.589 27.034 -5.014 1.00 79.62 261 VAL A O 1
ATOM 2141 N N . VAL A 1 262 ? 11.442 28.017 -6.664 1.00 68.50 262 VAL A N 1
ATOM 2142 C CA . VAL A 1 262 ? 10.166 28.061 -5.927 1.00 68.50 262 VAL A CA 1
ATOM 2143 C C . VAL A 1 262 ? 9.663 26.652 -5.610 1.00 68.50 262 VAL A C 1
ATOM 2145 O O . VAL A 1 262 ? 9.285 26.386 -4.469 1.00 68.50 262 VAL A O 1
ATOM 2148 N N . CYS A 1 263 ? 9.713 25.718 -6.564 1.00 62.44 263 CYS A N 1
ATOM 2149 C CA . CYS A 1 263 ? 9.354 24.320 -6.313 1.00 62.44 263 CYS A CA 1
ATOM 2150 C C . CYS A 1 263 ? 10.242 23.686 -5.233 1.00 62.44 263 CYS A C 1
ATOM 2152 O O . CYS A 1 263 ? 9.727 23.003 -4.346 1.00 62.44 263 CYS A O 1
ATOM 2154 N N . MET A 1 264 ? 11.552 23.957 -5.248 1.00 70.56 264 MET A N 1
ATOM 2155 C CA . MET A 1 264 ? 12.452 23.509 -4.182 1.00 70.56 264 MET A CA 1
ATOM 2156 C C . MET A 1 264 ? 12.042 24.088 -2.826 1.00 70.56 264 MET A C 1
ATOM 2158 O O . MET A 1 264 ? 11.911 23.343 -1.856 1.00 70.56 264 MET A O 1
ATOM 2162 N N . LEU A 1 265 ? 11.780 25.395 -2.752 1.00 70.62 265 LEU A N 1
ATOM 2163 C CA . LEU A 1 265 ? 11.354 26.057 -1.517 1.00 70.62 265 LEU A CA 1
ATOM 2164 C C . LEU A 1 265 ? 10.062 25.455 -0.954 1.00 70.62 265 LEU A C 1
ATOM 2166 O O . LEU A 1 265 ? 9.962 25.275 0.260 1.00 70.62 265 LEU A O 1
ATOM 2170 N N . VAL A 1 266 ? 9.100 25.086 -1.805 1.00 63.25 266 VAL A N 1
ATOM 2171 C CA . VAL A 1 266 ? 7.859 24.409 -1.386 1.00 63.25 266 VAL A CA 1
ATOM 2172 C C . VAL A 1 266 ? 8.153 23.033 -0.777 1.00 63.25 266 VAL A C 1
ATOM 2174 O O . VAL A 1 266 ? 7.631 22.709 0.294 1.00 63.25 266 VAL A O 1
ATOM 2177 N N . VAL A 1 267 ? 9.033 22.240 -1.397 1.00 59.06 267 VAL A N 1
ATOM 2178 C CA . VAL A 1 267 ? 9.432 20.918 -0.877 1.00 59.06 267 VAL A CA 1
ATOM 2179 C C . VAL A 1 267 ? 10.121 21.058 0.485 1.00 59.06 267 VAL A C 1
ATOM 2181 O O . VAL A 1 267 ? 9.732 20.389 1.442 1.00 59.06 267 VAL A O 1
ATOM 2184 N N . TYR A 1 268 ? 11.058 21.996 0.634 1.00 64.50 268 TYR A N 1
ATOM 2185 C CA . TYR A 1 268 ? 11.697 22.263 1.927 1.00 64.50 268 TYR A CA 1
ATOM 2186 C C . TYR A 1 268 ? 10.709 22.791 2.983 1.00 64.50 268 TYR A C 1
ATOM 2188 O O . TYR A 1 268 ? 10.731 22.341 4.132 1.00 64.50 268 TYR A O 1
ATOM 2196 N N . SER A 1 269 ? 9.802 23.699 2.610 1.00 61.78 269 SER A N 1
ATOM 2197 C CA . SER A 1 269 ? 8.830 24.298 3.538 1.00 61.78 269 SER A CA 1
ATOM 2198 C C . SER A 1 269 ? 7.808 23.283 4.043 1.00 61.78 269 SER A C 1
ATOM 2200 O O . SER A 1 269 ? 7.450 23.304 5.221 1.00 61.78 269 SER A O 1
ATOM 2202 N N . SER A 1 270 ? 7.374 22.350 3.193 1.00 54.91 270 SER A N 1
ATOM 2203 C CA . SER A 1 270 ? 6.436 21.292 3.587 1.00 54.91 270 SER A CA 1
ATOM 2204 C C . SER A 1 270 ? 7.042 20.322 4.609 1.00 54.91 270 SER A C 1
ATOM 2206 O O . SER A 1 270 ? 6.377 19.962 5.584 1.00 54.91 270 SER A O 1
ATOM 2208 N N . TYR A 1 271 ? 8.327 19.978 4.473 1.00 67.06 271 TYR A N 1
ATOM 2209 C CA . TYR A 1 271 ? 9.051 19.205 5.486 1.00 67.06 271 TYR A CA 1
ATOM 2210 C C . TYR A 1 271 ? 9.171 19.962 6.820 1.00 67.06 271 TYR A C 1
ATOM 2212 O O . TYR A 1 271 ? 8.894 19.398 7.885 1.00 67.06 271 TYR A O 1
ATOM 2220 N N . LEU A 1 272 ? 9.540 21.249 6.783 1.00 65.06 272 LEU A N 1
ATOM 2221 C CA . LEU A 1 272 ? 9.631 22.083 7.987 1.00 65.06 272 LEU A CA 1
ATOM 2222 C C . LEU A 1 272 ? 8.275 22.207 8.696 1.00 65.06 272 LEU A C 1
ATOM 2224 O O . LEU A 1 272 ? 8.210 22.052 9.918 1.00 65.06 272 LEU A O 1
ATOM 2228 N N . TRP A 1 273 ? 7.194 22.406 7.936 1.00 59.94 273 TRP A N 1
ATOM 2229 C CA . TRP A 1 273 ? 5.824 22.432 8.447 1.00 59.94 273 TRP A CA 1
ATOM 2230 C C . TRP A 1 273 ? 5.443 21.119 9.135 1.00 59.94 273 TRP A C 1
ATOM 2232 O O . TRP A 1 273 ? 4.991 21.123 10.279 1.00 59.94 273 TRP A O 1
ATOM 2242 N N . LEU A 1 274 ? 5.695 19.977 8.491 1.00 52.53 274 LEU A N 1
ATOM 2243 C CA . LEU A 1 274 ? 5.402 18.662 9.063 1.00 52.53 274 LEU A CA 1
ATOM 2244 C C . LEU A 1 274 ? 6.215 18.400 10.344 1.00 52.53 274 LEU A C 1
ATOM 2246 O O . LEU A 1 274 ? 5.685 17.881 11.330 1.00 52.53 274 LEU A O 1
ATOM 2250 N N . SER A 1 275 ? 7.485 18.820 10.372 1.00 61.59 275 SER A N 1
ATOM 2251 C CA . SER A 1 275 ? 8.328 18.767 11.574 1.00 61.59 275 SER A CA 1
ATOM 2252 C C . SER A 1 275 ? 7.780 19.656 12.701 1.00 61.59 275 SER A C 1
ATOM 2254 O O . SER A 1 275 ? 7.824 19.263 13.870 1.00 61.59 275 SER A O 1
ATOM 2256 N N . LEU A 1 276 ? 7.265 20.843 12.376 1.00 65.19 276 LEU A N 1
ATOM 2257 C CA . LEU A 1 276 ? 6.665 21.781 13.326 1.00 65.19 276 LEU A CA 1
ATOM 2258 C C . LEU A 1 276 ? 5.354 21.228 13.907 1.00 65.19 276 LEU A C 1
ATOM 2260 O O . LEU A 1 276 ? 5.212 21.170 15.129 1.00 65.19 276 LEU A O 1
ATOM 2264 N N . VAL A 1 277 ? 4.451 20.717 13.069 1.00 60.34 277 VAL A N 1
ATOM 2265 C CA . VAL A 1 277 ? 3.209 20.044 13.493 1.00 60.34 277 VAL A CA 1
ATOM 2266 C C . VAL A 1 277 ? 3.513 18.852 14.404 1.00 60.34 277 VAL A C 1
ATOM 2268 O O . VAL A 1 277 ? 2.938 18.726 15.487 1.00 60.34 277 VAL A O 1
ATOM 2271 N N . ASN A 1 278 ? 4.487 18.017 14.031 1.00 58.03 278 ASN A N 1
ATOM 2272 C CA . ASN A 1 278 ? 4.935 16.904 14.867 1.00 58.03 278 ASN A CA 1
ATOM 2273 C C . ASN A 1 278 ? 5.475 17.387 16.229 1.00 58.03 278 ASN A C 1
ATOM 2275 O O . ASN A 1 278 ? 5.271 16.733 17.253 1.00 58.03 278 ASN A O 1
ATOM 2279 N N . SER A 1 279 ? 6.132 18.550 16.278 1.00 67.31 279 SER A N 1
ATOM 2280 C CA . SER A 1 279 ? 6.606 19.131 17.538 1.00 67.31 279 SER A CA 1
ATOM 2281 C C . SER A 1 279 ? 5.459 19.588 18.449 1.00 67.31 279 SER A C 1
ATOM 2283 O O . SER A 1 279 ? 5.518 19.322 19.650 1.00 67.31 279 SER A O 1
ATOM 2285 N N . PHE A 1 280 ? 4.390 20.176 17.898 1.00 64.50 280 PHE A N 1
ATOM 2286 C CA . PHE A 1 280 ? 3.202 20.581 18.659 1.00 64.50 280 PHE A CA 1
ATOM 2287 C C . PHE A 1 280 ? 2.464 19.377 19.244 1.00 64.50 280 PHE A C 1
ATOM 2289 O O . PHE A 1 280 ? 2.260 19.313 20.455 1.00 64.50 280 PHE A O 1
ATOM 2296 N N . ILE A 1 281 ? 2.201 18.364 18.415 1.00 62.91 281 ILE A N 1
ATOM 2297 C CA . ILE A 1 281 ? 1.542 17.117 18.832 1.00 62.91 281 ILE A CA 1
ATOM 2298 C C . ILE A 1 281 ? 2.305 16.449 19.985 1.00 62.91 281 ILE A C 1
ATOM 2300 O O . ILE A 1 281 ? 1.712 15.941 20.939 1.00 62.91 281 ILE A O 1
ATOM 2304 N N . ASN A 1 282 ? 3.639 16.454 19.932 1.00 54.59 282 ASN A N 1
ATOM 2305 C CA . ASN A 1 282 ? 4.462 15.848 20.977 1.00 54.59 282 ASN A CA 1
ATOM 2306 C C . ASN A 1 282 ? 4.606 16.738 22.225 1.00 54.59 282 ASN A C 1
ATOM 2308 O O . ASN A 1 282 ? 4.805 16.215 23.324 1.00 54.59 282 ASN A O 1
ATOM 2312 N N . LYS A 1 283 ? 4.468 18.063 22.093 1.00 62.44 283 LYS A N 1
ATOM 2313 C CA . LYS A 1 283 ? 4.440 19.007 23.221 1.00 62.44 283 LYS A CA 1
ATOM 2314 C C . LYS A 1 283 ? 3.152 18.856 24.035 1.00 62.44 283 LYS A C 1
ATOM 2316 O O . LYS A 1 283 ? 3.219 18.851 25.264 1.00 62.44 283 LYS A O 1
ATOM 2321 N N . ASP A 1 284 ? 2.020 18.637 23.372 1.00 60.06 284 ASP A N 1
ATOM 2322 C CA . ASP A 1 284 ? 0.729 18.405 24.029 1.00 60.06 284 ASP A CA 1
ATOM 2323 C C . ASP A 1 284 ? 0.679 17.050 24.742 1.00 60.06 284 ASP A C 1
ATOM 2325 O O . ASP A 1 284 ? 0.222 16.967 25.883 1.00 60.06 284 ASP A O 1
ATOM 2329 N N . LYS A 1 285 ? 1.277 16.005 24.149 1.00 51.09 285 LYS A N 1
ATOM 2330 C CA . LYS A 1 285 ? 1.463 14.702 24.815 1.00 51.09 285 LYS A CA 1
ATOM 2331 C C . LYS A 1 285 ? 2.297 14.810 26.096 1.00 51.09 285 LYS A C 1
ATOM 2333 O O . LYS A 1 285 ? 1.922 14.237 27.116 1.00 51.09 285 LYS A O 1
ATOM 2338 N N . LYS A 1 286 ? 3.391 15.583 26.074 1.00 49.03 286 LYS A N 1
ATOM 2339 C CA . LYS A 1 286 ? 4.242 15.812 27.258 1.00 49.03 286 LYS A CA 1
ATOM 2340 C C . LYS A 1 286 ? 3.542 16.636 28.343 1.00 49.03 286 LYS A C 1
ATOM 2342 O O . LYS A 1 286 ? 3.762 16.383 29.522 1.00 49.03 286 LYS A O 1
ATOM 2347 N N . LYS A 1 287 ? 2.690 17.600 27.973 1.00 54.34 287 LYS A N 1
ATOM 2348 C CA . LYS A 1 287 ? 1.876 18.373 28.930 1.00 54.34 287 LYS A CA 1
ATOM 2349 C C . LYS A 1 287 ? 0.768 17.533 29.570 1.00 54.34 287 LYS A C 1
ATOM 2351 O O . LYS A 1 287 ? 0.526 17.686 30.762 1.00 54.34 287 LYS A O 1
ATOM 2356 N N . ALA A 1 288 ? 0.133 16.641 28.809 1.00 54.78 288 ALA A N 1
ATOM 2357 C CA . ALA A 1 288 ? -0.890 15.727 29.319 1.00 54.78 288 ALA A CA 1
ATOM 2358 C C . ALA A 1 288 ? -0.312 14.681 30.290 1.00 54.78 288 ALA A C 1
ATOM 2360 O O . ALA A 1 288 ? -0.945 14.359 31.287 1.00 54.78 288 ALA A O 1
ATOM 2361 N N . GLN A 1 289 ? 0.914 14.204 30.049 1.00 49.38 289 GLN A N 1
ATOM 2362 C CA . GLN A 1 289 ? 1.613 13.275 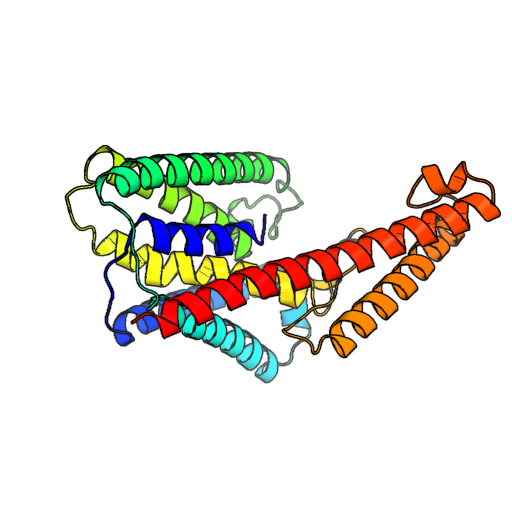30.948 1.00 49.38 289 GLN A CA 1
ATOM 2363 C C . GLN A 1 289 ? 2.113 13.913 32.249 1.00 49.38 289 GLN A C 1
ATOM 2365 O O . GLN A 1 289 ? 2.350 13.194 33.205 1.00 49.38 289 GLN A O 1
ATOM 2370 N N . LYS A 1 290 ? 2.286 15.239 32.295 1.00 56.19 290 LYS A N 1
ATOM 2371 C CA . LYS A 1 290 ? 2.743 15.964 33.494 1.00 56.19 290 LYS A CA 1
ATOM 2372 C C . LYS A 1 290 ? 1.602 16.382 34.435 1.00 56.19 290 LYS A C 1
ATOM 2374 O O . LYS A 1 290 ? 1.873 16.996 35.460 1.00 56.19 290 LYS A O 1
ATOM 2379 N N . LYS A 1 291 ? 0.346 16.139 34.040 1.00 50.81 291 LYS A N 1
ATOM 2380 C CA . LYS A 1 291 ? -0.879 16.478 34.789 1.00 50.81 291 LYS A CA 1
ATOM 2381 C C . LYS A 1 291 ? -1.573 15.259 35.422 1.00 50.81 291 LYS A C 1
ATOM 2383 O O . LYS A 1 291 ? -2.571 15.458 36.107 1.00 50.81 291 LYS A O 1
ATOM 2388 N N . ASN A 1 292 ? -1.050 14.055 35.193 1.00 42.19 292 ASN A N 1
ATOM 2389 C CA . ASN A 1 292 ? -1.401 12.813 35.888 1.00 42.19 292 ASN A CA 1
ATOM 2390 C C . ASN A 1 292 ? -0.226 12.387 36.768 1.00 42.19 292 ASN A C 1
ATOM 2392 O O . ASN A 1 292 ? -0.473 11.591 37.694 1.00 42.19 292 ASN A O 1
#

Organism: NCBI:txid860376

InterPro domains:
  IPR006838 ADTRP/AIG1 [PF04750] (1-78)
  IPR006838 ADTRP/AIG1 [PF04750] (97-202)
  IPR006838 ADTRP/AIG1 [PF04750] (213-278)
  IPR006838 ADTRP/AIG1 [PTHR10989] (1-94)

Foldseek 3Di:
DLLVLQVLLVVCCQLQVFDDDDPVVLLVLLVVVLVVLVVLQVVLCVVLVAGPFNVVVVDDPVVNVVVSVVLSVQLVVVSVVSPDDHPDDPVVSLVSQLVSLVVQLVVLVVVVVVCVVPQAACNASPGRPVCSNVNDLVVVLSVLSNVLSVVSNVCSVPPSVDHDNVSSSCSSNPSNSSSVSSNCVQQVCLAVAQCRNDDDPPGHDDDHDDDDDDPVVVVVRLVVVLVVVVVVQVVCCVPVVAGPDNVLVVDDPVVNVVVSVVVSVVVVVVVVVVVVVVVVVVVVVVVVVVVD

Sequence (292 aa):
MHTLPSIAAHLDLYFWNHQTFKNCKVVKGLGLFAIIYCFIVHYVYYVSGSWAYPILGELSPPFRIAFISATMITIYIKHISCRLNSSMNKKYRSKMKVLFHLAAFGLYAWTCYEDYFLVSGELLPIPNQFFSKFVWLTLIDLYSQLIYHFVGIILALFFDKKRHPIYDYIARALIGPIGVSVTVLFWALYLADPGTLAKDEMGRKNSCDEMKFSKTAVLKGIGIFVTLYLIDIHYVYYTAGFWAYPILGKLALPFRLLFIVVCMLVVYSSYLWLSLVNSFINKDKKKAQKKN

Secondary structure (DSSP, 8-state):
-TTHHHHHHHHHHHHH-PPP--HHHHHHHHHHHHHHHHHHHHHHHHHHSS-SSHHHHHS-HHHHHHHHHHHHHHHHHHHHHTT------HHHHHHHHHHHHHHHHHHHHHHHHHHHHHS-GGGSSSTT-GGGGGGSHHHHHHHHHHHHHHHHHHHHHH-TTS--HHHHHHIIIIIHHHHHHHHHHHHHHHHH-GGGS--STT---------S--HHHHHHHHHHHHHHHHHHHHHHHHHHSS-SSHHHHHS-HHHHHHHHHHHHHHHHHHHHHHHHHHHHHHHHHHHHHT--

Radius of gyration: 22.67 Å; chains: 1; bounding box: 47×56×63 Å

pLDDT: mean 70.47, std 14.05, range [33.12, 97.0]